Protein AF-A0A8T3XBB6-F1 (afdb_monomer)

Solvent-accessible surface area (backbone atoms only — not comparable to full-atom values): 12865 Å² total; per-residue (Å²): 136,85,84,80,78,65,63,69,63,58,55,56,57,58,58,64,69,73,68,72,78,80,81,85,80,85,82,90,79,82,90,79,89,80,91,77,85,88,80,90,84,79,92,71,87,67,84,69,73,76,70,74,77,69,40,84,74,44,90,45,70,44,56,25,45,36,44,49,64,76,49,67,84,71,82,81,75,92,68,75,58,76,44,28,73,85,43,97,60,35,64,64,46,49,51,52,51,62,65,51,52,66,32,61,78,56,52,79,62,72,62,20,52,51,42,43,38,46,76,27,66,48,92,56,95,55,60,75,73,47,53,75,72,81,36,58,64,31,52,48,47,34,52,42,51,54,47,48,57,49,40,52,51,44,50,52,36,35,76,71,64,72,41,50,66,66,62,35,20,55,50,44,42,49,46,34,53,50,42,34,40,54,77,69,67,55,52,68,80,76,47,47,61,58,54,53,53,46,51,58,55,41,68,76,62,82,113

Structure (mmCIF, N/CA/C/O backbone):
data_AF-A0A8T3XBB6-F1
#
_entry.id   AF-A0A8T3XBB6-F1
#
loop_
_atom_site.group_PDB
_atom_site.id
_atom_site.type_symbol
_atom_site.label_atom_id
_atom_site.label_alt_id
_atom_site.label_comp_id
_atom_site.label_asym_id
_atom_site.label_entity_id
_atom_site.label_seq_id
_atom_site.pdbx_PDB_ins_code
_atom_site.Cartn_x
_atom_site.Cartn_y
_atom_site.Cartn_z
_atom_site.occupancy
_atom_site.B_iso_or_equiv
_atom_site.auth_seq_id
_atom_site.auth_comp_id
_atom_site.auth_asym_id
_atom_site.auth_atom_id
_atom_site.pdbx_PDB_model_num
ATOM 1 N N . MET A 1 1 ? -42.343 -38.186 -14.329 1.00 44.31 1 MET A N 1
ATOM 2 C CA . MET A 1 1 ? -41.538 -36.962 -14.565 1.00 44.31 1 MET A CA 1
ATOM 3 C C . MET A 1 1 ? -40.174 -37.359 -15.134 1.00 44.31 1 MET A C 1
ATOM 5 O O . MET A 1 1 ? -39.393 -37.980 -14.428 1.00 44.31 1 MET A O 1
ATOM 9 N N . LYS A 1 2 ? -39.906 -37.089 -16.422 1.00 51.88 2 LYS A N 1
ATOM 10 C CA . LYS A 1 2 ? -38.625 -37.405 -17.093 1.00 51.88 2 LYS A CA 1
ATOM 11 C C . LYS A 1 2 ? -37.602 -36.301 -16.782 1.00 51.88 2 LYS A C 1
ATOM 13 O O . LYS A 1 2 ? -37.764 -35.182 -17.260 1.00 51.88 2 LYS A O 1
ATOM 18 N N . LYS A 1 3 ? -36.561 -36.602 -15.993 1.00 59.00 3 LYS A N 1
ATOM 19 C CA . LYS A 1 3 ? -35.411 -35.701 -15.790 1.00 59.00 3 LYS A CA 1
ATOM 20 C C . LYS A 1 3 ? -34.636 -35.598 -17.107 1.00 59.00 3 LYS A C 1
ATOM 22 O O . LYS A 1 3 ? -34.006 -36.562 -17.530 1.00 59.00 3 LYS A O 1
ATOM 27 N N . ARG A 1 4 ? -34.713 -34.444 -17.774 1.00 61.31 4 ARG A N 1
ATOM 28 C CA . ARG A 1 4 ? -33.859 -34.137 -18.928 1.00 61.31 4 ARG A CA 1
ATOM 29 C C . ARG A 1 4 ? -32.440 -33.909 -18.409 1.00 61.31 4 ARG A C 1
ATOM 31 O O . ARG A 1 4 ? -32.216 -33.008 -17.607 1.00 61.31 4 ARG A O 1
ATOM 38 N N . SER A 1 5 ? -31.516 -34.773 -18.817 1.00 66.88 5 SER A N 1
ATOM 39 C CA . SER A 1 5 ? -30.104 -34.668 -18.456 1.00 66.88 5 SER A CA 1
ATOM 40 C C . SER A 1 5 ? -29.487 -33.481 -19.196 1.00 66.88 5 SER A C 1
ATOM 42 O O . SER A 1 5 ? -29.423 -33.482 -20.421 1.00 66.88 5 SER A O 1
ATOM 44 N N . ILE A 1 6 ? -29.072 -32.458 -18.444 1.00 74.00 6 ILE A N 1
ATOM 45 C CA . ILE A 1 6 ? -28.405 -31.237 -18.942 1.00 74.00 6 ILE A CA 1
ATOM 46 C C . ILE A 1 6 ? -26.898 -31.497 -19.181 1.00 74.00 6 ILE A C 1
ATOM 48 O O . ILE A 1 6 ? -26.186 -30.680 -19.759 1.00 74.00 6 ILE A O 1
ATOM 52 N N . PHE A 1 7 ? -26.416 -32.683 -18.799 1.00 73.56 7 PHE A N 1
ATOM 53 C CA . PHE A 1 7 ? -25.013 -33.083 -18.861 1.00 73.56 7 PHE A CA 1
ATOM 54 C C . PHE A 1 7 ? -24.336 -32.959 -20.245 1.00 73.56 7 PHE A C 1
ATOM 56 O O . PHE A 1 7 ? -23.218 -32.445 -20.289 1.00 73.56 7 PHE A O 1
ATOM 63 N N . PRO A 1 8 ? -24.958 -33.336 -21.387 1.00 76.06 8 PRO A N 1
ATOM 64 C CA . PRO A 1 8 ? -24.251 -33.281 -22.669 1.00 76.06 8 PRO A CA 1
ATOM 65 C C . PRO A 1 8 ? -24.002 -31.843 -23.152 1.00 76.06 8 PRO A C 1
ATOM 67 O O . PRO A 1 8 ? -23.047 -31.601 -23.884 1.00 76.06 8 PRO A O 1
ATOM 70 N N . LEU A 1 9 ? -24.817 -30.876 -22.713 1.00 76.44 9 LEU A N 1
ATOM 71 C CA . LEU A 1 9 ? -24.715 -29.481 -23.152 1.00 76.44 9 LEU A CA 1
ATOM 72 C C . LEU A 1 9 ? -23.572 -28.745 -22.433 1.00 76.44 9 LEU A C 1
ATOM 74 O O . LEU A 1 9 ? -22.879 -27.932 -23.038 1.00 76.44 9 LEU A O 1
ATOM 78 N N . VAL A 1 10 ? -23.315 -29.099 -21.170 1.00 78.19 10 VAL A N 1
ATOM 79 C CA . VAL A 1 10 ? -22.183 -28.563 -20.393 1.00 78.19 10 VAL A CA 1
ATOM 80 C C . VAL A 1 10 ? -20.849 -29.132 -20.889 1.00 78.19 10 VAL A C 1
ATOM 82 O O . VAL A 1 10 ? -19.866 -28.399 -20.973 1.00 78.19 10 VAL A O 1
ATOM 85 N N . LEU A 1 11 ? -20.816 -30.412 -21.281 1.00 80.62 11 LEU A N 1
ATOM 86 C CA . LEU A 1 11 ? -19.604 -31.055 -21.798 1.00 80.62 11 LEU A CA 1
ATOM 87 C C . LEU A 1 11 ? -19.171 -30.479 -23.160 1.00 80.62 11 LEU A C 1
ATOM 89 O O . LEU A 1 11 ? -17.983 -30.262 -23.383 1.00 80.62 11 LEU A O 1
ATOM 93 N N . MET A 1 12 ? -20.128 -30.166 -24.039 1.00 79.50 12 MET A N 1
ATOM 94 C CA . MET A 1 12 ? -19.856 -29.512 -25.328 1.00 79.50 12 MET A CA 1
ATOM 95 C C . MET A 1 12 ? -19.296 -28.092 -25.163 1.00 79.50 12 MET A C 1
ATOM 97 O O . MET A 1 12 ? -18.380 -27.710 -25.888 1.00 79.50 12 MET A O 1
ATOM 101 N N . LEU A 1 13 ? -19.787 -27.321 -24.185 1.00 78.75 13 LEU A N 1
ATOM 102 C CA . LEU A 1 13 ? -19.304 -25.956 -23.941 1.00 78.75 13 LEU A CA 1
ATOM 103 C C . LEU A 1 13 ? -17.845 -25.932 -23.448 1.00 78.75 13 LEU A C 1
ATOM 105 O O . LEU A 1 13 ? -17.085 -25.043 -23.819 1.00 78.75 13 LEU A O 1
ATOM 109 N N . LEU A 1 14 ? -17.438 -26.925 -22.650 1.00 75.75 14 LEU A N 1
ATOM 110 C CA . LEU A 1 14 ? -16.068 -27.040 -22.137 1.00 75.75 14 LEU A CA 1
ATOM 111 C C . LEU A 1 14 ? -15.040 -27.350 -23.235 1.00 75.75 14 LEU A C 1
ATOM 113 O O . LEU A 1 14 ? -13.922 -26.848 -23.167 1.00 75.75 14 LEU A O 1
ATOM 117 N N . LEU A 1 15 ? -15.409 -28.117 -24.266 1.00 76.94 15 LEU A N 1
ATOM 118 C CA . LEU A 1 15 ? -14.489 -28.472 -25.355 1.00 76.94 15 LEU A CA 1
ATOM 119 C C . LEU A 1 15 ? -14.152 -27.283 -26.270 1.00 76.94 15 LEU A C 1
ATOM 121 O O . LEU A 1 15 ? -13.035 -27.207 -26.771 1.00 76.94 15 LEU A O 1
ATOM 125 N N . ILE A 1 16 ? -15.065 -26.320 -26.431 1.00 77.25 16 ILE A N 1
ATOM 126 C CA . ILE A 1 16 ? -14.855 -25.133 -27.283 1.00 77.25 16 ILE A CA 1
ATOM 127 C C . ILE A 1 16 ? -13.813 -24.172 -26.677 1.00 77.25 16 ILE A C 1
ATOM 129 O O . ILE A 1 16 ? -13.103 -23.476 -27.405 1.00 77.25 16 ILE A O 1
ATOM 133 N N . ILE A 1 17 ? -13.672 -24.155 -25.348 1.00 71.56 17 ILE A N 1
ATOM 134 C CA . ILE A 1 17 ? -12.757 -23.241 -24.644 1.00 71.56 17 ILE A CA 1
ATOM 135 C C . ILE A 1 17 ? -11.292 -23.706 -24.766 1.00 71.56 17 ILE A C 1
ATOM 137 O O . ILE A 1 17 ? -10.387 -22.877 -24.764 1.00 71.56 17 ILE A O 1
ATOM 141 N N . PHE A 1 18 ? -11.040 -25.008 -24.953 1.00 64.44 18 PHE A N 1
ATOM 142 C CA . PHE A 1 18 ? -9.680 -25.551 -25.092 1.00 64.44 18 PHE A CA 1
ATOM 143 C C . PHE A 1 18 ? -9.092 -25.451 -26.509 1.00 64.44 18 PHE A C 1
ATOM 145 O O . PHE A 1 18 ? -7.897 -25.669 -26.686 1.00 64.44 18 PHE A O 1
ATOM 152 N N . SER A 1 19 ? -9.890 -25.089 -27.516 1.00 68.69 19 SER A N 1
ATOM 153 C CA . SER A 1 19 ? -9.445 -25.001 -28.917 1.00 68.69 19 SER A CA 1
ATOM 154 C C . SER A 1 19 ? -8.769 -23.680 -29.313 1.00 68.69 19 SER A C 1
ATOM 156 O O . SER A 1 19 ? -8.390 -23.519 -30.471 1.00 68.69 19 SER A O 1
ATOM 158 N N . ILE A 1 20 ? -8.582 -22.731 -28.391 1.00 68.12 20 ILE A N 1
ATOM 159 C CA . ILE A 1 20 ? -7.937 -21.447 -28.706 1.00 68.12 20 ILE A CA 1
ATOM 160 C C . ILE A 1 20 ? -6.432 -21.533 -28.410 1.00 68.12 20 ILE A C 1
ATOM 162 O O . ILE A 1 20 ? -5.936 -21.007 -27.417 1.00 68.12 20 ILE A O 1
ATOM 166 N N . SER A 1 21 ? -5.686 -22.225 -29.272 1.00 63.75 21 SER A N 1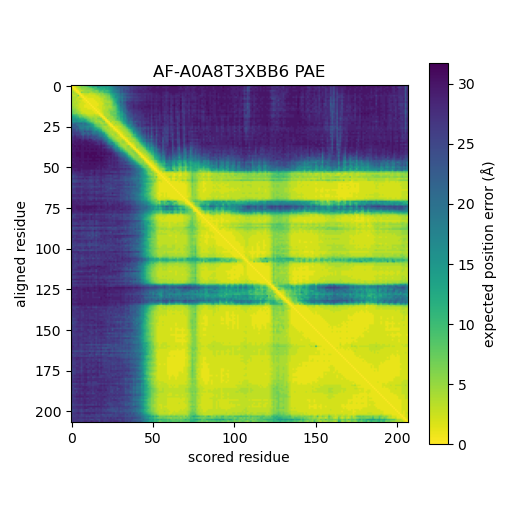
ATOM 167 C CA . SER A 1 21 ? -4.224 -22.124 -29.304 1.00 63.75 21 SER A CA 1
ATOM 168 C C . SER A 1 21 ? -3.838 -20.782 -29.929 1.00 63.75 21 SER A C 1
ATOM 170 O O . SER A 1 21 ? -4.049 -20.557 -31.119 1.00 63.75 21 SER A O 1
ATOM 172 N N . ILE A 1 22 ? -3.305 -19.863 -29.123 1.00 69.06 22 ILE A N 1
ATOM 173 C CA . ILE A 1 22 ? -2.808 -18.574 -29.611 1.00 69.06 22 ILE A CA 1
ATOM 174 C C . ILE A 1 22 ? -1.471 -18.816 -30.318 1.00 69.06 22 ILE A C 1
ATOM 176 O O . ILE A 1 22 ? -0.484 -19.213 -29.701 1.00 69.06 22 ILE A O 1
ATOM 180 N N . TYR A 1 23 ? -1.460 -18.569 -31.626 1.00 60.84 23 TYR A N 1
ATOM 181 C CA . TYR A 1 23 ? -0.261 -18.458 -32.447 1.00 60.84 23 TYR A CA 1
ATOM 182 C C . TYR A 1 23 ? 0.563 -17.246 -31.991 1.00 60.84 23 TYR A C 1
AT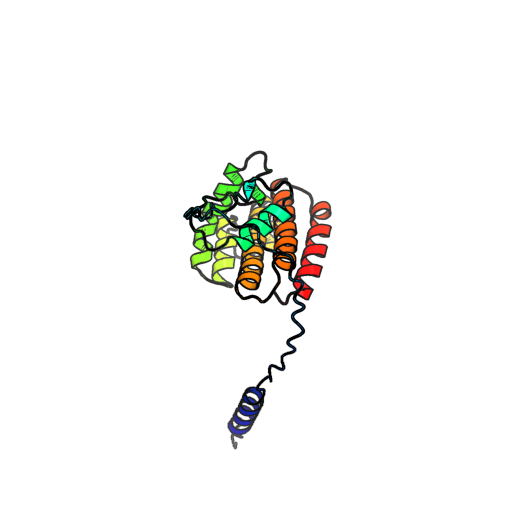OM 184 O O . TYR A 1 23 ? 0.117 -16.106 -32.107 1.00 60.84 23 TYR A O 1
ATOM 192 N N . ALA A 1 24 ? 1.781 -17.485 -31.507 1.00 62.06 24 ALA A N 1
ATOM 193 C CA . ALA A 1 24 ? 2.802 -16.453 -31.388 1.00 62.06 24 ALA A CA 1
ATOM 194 C C . ALA A 1 24 ? 3.442 -16.237 -32.772 1.00 62.06 24 ALA A C 1
ATOM 196 O O . ALA A 1 24 ? 4.205 -17.076 -33.245 1.00 62.06 24 ALA A O 1
ATOM 197 N N . ILE A 1 25 ? 3.112 -15.126 -33.434 1.00 70.50 25 ILE A N 1
ATOM 198 C CA . ILE A 1 25 ? 3.832 -14.635 -34.617 1.00 70.50 25 ILE A CA 1
ATOM 199 C C . ILE A 1 25 ? 4.844 -13.594 -34.142 1.00 70.50 25 ILE A C 1
ATOM 201 O O . ILE A 1 25 ? 4.479 -12.567 -33.572 1.00 70.50 25 ILE A O 1
ATOM 205 N N . GLY A 1 26 ? 6.125 -13.899 -34.351 1.00 49.19 26 GLY A N 1
ATOM 206 C CA . GLY A 1 26 ? 7.237 -12.991 -34.110 1.00 49.19 26 GLY A CA 1
ATOM 207 C C . GLY A 1 26 ? 7.426 -11.983 -35.243 1.00 49.19 26 GLY A C 1
ATOM 208 O O . GLY A 1 26 ? 7.108 -12.254 -36.398 1.00 49.19 26 GLY A O 1
ATOM 209 N N . SER A 1 27 ? 8.027 -10.845 -34.904 1.00 55.91 27 SER A N 1
ATOM 210 C CA . SER A 1 27 ? 8.754 -10.009 -35.856 1.00 55.91 27 SER A CA 1
ATOM 211 C C . SER A 1 27 ? 10.107 -9.674 -35.242 1.00 55.91 27 SER A C 1
ATOM 213 O O . SER A 1 27 ? 10.210 -8.881 -34.311 1.00 55.91 27 SER A O 1
ATOM 215 N N . SER A 1 28 ? 11.131 -10.355 -35.751 1.00 59.59 28 SER A N 1
ATOM 216 C CA . SER A 1 28 ? 12.540 -10.024 -35.577 1.00 59.59 28 SER A CA 1
ATOM 217 C C . SER A 1 28 ? 12.873 -8.900 -36.555 1.00 59.59 28 SER A C 1
ATOM 219 O O . SER A 1 28 ? 12.618 -9.042 -37.751 1.00 59.59 28 SER A O 1
ATOM 221 N N . THR A 1 29 ? 13.430 -7.796 -36.063 1.00 62.75 29 THR A N 1
ATOM 222 C CA . THR A 1 29 ? 13.904 -6.704 -36.916 1.00 62.75 29 THR A CA 1
ATOM 223 C C . THR A 1 29 ? 15.336 -6.346 -36.538 1.00 62.75 29 THR A C 1
ATOM 225 O O . THR A 1 29 ? 15.575 -5.746 -35.498 1.00 62.75 29 THR A O 1
ATOM 228 N N . GLY A 1 30 ? 16.263 -6.741 -37.414 1.00 49.75 30 GLY A N 1
ATOM 229 C CA . GLY A 1 30 ? 17.323 -5.879 -37.945 1.00 49.75 30 GLY A CA 1
ATOM 230 C C . GLY A 1 30 ? 18.457 -5.455 -37.015 1.00 49.75 30 GLY A C 1
ATOM 231 O O . GLY A 1 30 ? 18.389 -4.408 -36.383 1.00 49.75 30 GLY A O 1
ATOM 232 N N . ASN A 1 31 ? 19.550 -6.215 -37.070 1.00 47.88 31 ASN A N 1
ATOM 233 C CA . ASN A 1 31 ? 20.897 -5.803 -36.680 1.00 47.88 31 ASN A CA 1
ATOM 234 C C . ASN A 1 31 ? 21.449 -4.797 -37.716 1.00 47.88 31 ASN A C 1
ATOM 236 O O . ASN A 1 31 ? 21.405 -5.081 -38.913 1.00 47.88 31 ASN A O 1
ATOM 240 N N . THR A 1 32 ? 22.002 -3.663 -37.282 1.00 55.91 32 THR A N 1
ATOM 241 C CA . THR A 1 32 ? 22.933 -2.860 -38.094 1.00 55.91 32 THR A CA 1
ATOM 242 C C . THR A 1 32 ? 24.234 -2.705 -37.331 1.00 55.91 32 THR A C 1
ATOM 244 O O . THR A 1 32 ? 24.306 -1.976 -36.342 1.00 55.91 32 THR A O 1
ATOM 247 N N . ASP A 1 33 ? 25.236 -3.429 -37.822 1.00 47.94 33 ASP A N 1
ATOM 248 C CA . ASP A 1 33 ? 26.640 -3.304 -37.473 1.00 47.94 33 ASP A CA 1
ATOM 249 C C . ASP A 1 33 ? 27.174 -1.933 -37.898 1.00 47.94 33 ASP A C 1
ATOM 251 O O . ASP A 1 33 ? 27.147 -1.585 -39.079 1.00 47.94 33 ASP A O 1
ATOM 255 N N . THR A 1 34 ? 27.740 -1.194 -36.945 1.00 54.16 34 THR A N 1
ATOM 256 C CA . THR A 1 34 ? 28.732 -0.159 -37.247 1.00 54.16 34 THR A CA 1
ATOM 257 C C . THR A 1 34 ? 29.992 -0.485 -36.463 1.00 54.16 34 THR A C 1
ATOM 259 O O . THR A 1 34 ? 30.111 -0.217 -35.269 1.00 54.16 34 THR A O 1
ATOM 262 N N . THR A 1 35 ? 30.917 -1.126 -37.166 1.00 50.28 35 THR A N 1
ATOM 263 C CA . THR A 1 35 ? 32.280 -1.432 -36.746 1.00 50.28 35 THR A CA 1
ATOM 264 C C . THR A 1 35 ? 33.109 -0.146 -36.690 1.00 50.28 35 THR A C 1
ATOM 266 O O . THR A 1 35 ? 33.290 0.511 -37.711 1.00 50.28 35 THR A O 1
ATOM 269 N N . THR A 1 36 ? 33.676 0.171 -35.524 1.00 46.53 36 THR A N 1
ATOM 270 C CA . THR A 1 36 ? 34.744 1.177 -35.364 1.00 46.53 36 THR A CA 1
ATOM 271 C C . THR A 1 36 ? 35.790 0.601 -34.397 1.00 46.53 36 THR A C 1
ATOM 273 O O . THR A 1 36 ? 35.414 -0.130 -33.479 1.00 46.53 36 THR A O 1
ATOM 276 N N . PRO A 1 37 ? 37.097 0.813 -34.634 1.00 55.78 37 PRO A N 1
ATOM 277 C CA . PRO A 1 37 ? 38.104 -0.204 -34.376 1.00 55.78 37 PRO A CA 1
ATOM 278 C C . PRO A 1 37 ? 38.666 -0.224 -32.955 1.00 55.78 37 PRO A C 1
ATOM 280 O O . PRO A 1 37 ? 38.675 0.756 -32.213 1.00 55.78 37 PRO A O 1
ATOM 283 N N . SER A 1 38 ? 39.179 -1.412 -32.656 1.00 44.81 38 SER A N 1
ATOM 284 C CA . SER A 1 38 ? 39.864 -1.883 -31.467 1.00 44.81 38 SER A CA 1
ATOM 285 C C . SER A 1 38 ? 40.996 -0.977 -30.976 1.00 44.81 38 SER A C 1
ATOM 287 O O . SER A 1 38 ? 41.959 -0.735 -31.700 1.00 44.81 38 SER A O 1
ATOM 289 N N . THR A 1 39 ? 40.952 -0.646 -29.684 1.00 48.00 39 THR A N 1
ATOM 290 C CA . THR A 1 39 ? 42.156 -0.433 -28.871 1.00 48.00 39 THR A CA 1
ATOM 291 C C . THR A 1 39 ? 42.190 -1.504 -27.790 1.00 48.00 39 THR A C 1
ATOM 293 O O . THR A 1 39 ? 41.441 -1.489 -26.818 1.00 48.00 39 THR A O 1
ATOM 296 N N . SER A 1 40 ? 43.071 -2.466 -28.020 1.00 49.38 40 SER A N 1
ATOM 297 C CA . SER A 1 40 ? 43.563 -3.472 -27.092 1.00 49.38 40 SER A CA 1
ATOM 298 C C . SER A 1 40 ? 44.138 -2.850 -25.819 1.00 49.38 40 SER A C 1
ATOM 300 O O . SER A 1 40 ? 45.068 -2.048 -25.904 1.00 49.38 40 SER A O 1
ATOM 302 N N . SER A 1 41 ? 43.659 -3.281 -24.651 1.00 48.19 41 SER A N 1
ATOM 303 C CA . SER A 1 41 ? 44.468 -3.923 -23.596 1.00 48.19 41 SER A CA 1
ATOM 304 C C . SER A 1 41 ? 43.793 -3.855 -22.222 1.00 48.19 41 SER A C 1
ATOM 306 O O . SER A 1 41 ? 43.181 -2.859 -21.851 1.00 48.19 41 SER A O 1
ATOM 308 N N . SER A 1 42 ? 44.026 -4.919 -21.452 1.00 48.06 42 SER A N 1
ATOM 309 C CA . SER A 1 42 ? 43.751 -5.093 -20.020 1.00 48.06 42 SER A CA 1
ATOM 310 C C . SER A 1 42 ? 42.451 -5.812 -19.669 1.00 48.06 42 SER A C 1
ATOM 312 O O . SER A 1 42 ? 41.476 -5.244 -19.181 1.00 48.06 42 SER A O 1
ATOM 314 N N . GLU A 1 43 ? 42.529 -7.134 -19.822 1.00 53.38 43 GLU A N 1
ATOM 315 C CA . GLU A 1 43 ? 41.862 -8.116 -18.973 1.00 53.38 43 GLU A CA 1
ATOM 316 C C . GLU A 1 43 ? 42.163 -7.812 -17.493 1.00 53.38 43 GLU A C 1
ATOM 318 O O . GLU A 1 43 ? 43.121 -8.306 -16.906 1.00 53.38 43 GLU A O 1
ATOM 323 N N . SER A 1 44 ? 41.340 -6.978 -16.861 1.00 48.97 44 SER A N 1
ATOM 324 C CA . SER A 1 44 ? 41.163 -7.027 -15.412 1.00 48.97 44 SER A CA 1
ATOM 325 C C . SER A 1 44 ? 39.923 -7.850 -15.138 1.00 48.97 44 SER A C 1
ATOM 327 O O . SER A 1 44 ? 38.792 -7.364 -15.186 1.00 48.97 44 SER A O 1
ATOM 329 N N . ASN A 1 45 ? 40.190 -9.124 -14.861 1.00 53.88 45 ASN A N 1
ATOM 330 C CA . ASN A 1 45 ? 39.296 -10.130 -14.314 1.00 53.88 45 ASN A CA 1
ATOM 331 C C . ASN A 1 45 ? 38.811 -9.673 -12.923 1.00 53.88 45 ASN A C 1
ATOM 333 O O . ASN A 1 45 ? 39.204 -10.192 -11.879 1.00 53.88 45 ASN A O 1
ATOM 337 N N . SER A 1 46 ? 38.024 -8.599 -12.900 1.00 50.97 46 SER A N 1
ATOM 338 C CA . SER A 1 46 ? 37.408 -8.078 -11.698 1.00 50.97 46 SER A CA 1
ATOM 339 C C . SER A 1 46 ? 36.097 -8.822 -11.536 1.00 50.97 46 SER A C 1
ATOM 341 O O . SER A 1 46 ? 35.105 -8.601 -12.225 1.00 50.97 46 SER A O 1
ATOM 343 N N . ASN A 1 47 ? 36.144 -9.761 -10.604 1.00 49.84 47 ASN A N 1
ATOM 344 C CA . ASN A 1 47 ? 35.014 -10.410 -9.972 1.00 49.84 47 ASN A CA 1
ATOM 345 C C . ASN A 1 47 ? 34.198 -9.321 -9.233 1.00 49.84 47 ASN A C 1
ATOM 347 O O . ASN A 1 47 ? 34.164 -9.269 -8.002 1.00 49.84 47 ASN A O 1
ATOM 351 N N . ILE A 1 48 ? 33.624 -8.359 -9.975 1.00 56.75 48 ILE A N 1
ATOM 352 C CA . ILE A 1 48 ? 32.757 -7.306 -9.452 1.00 56.75 48 ILE A CA 1
ATOM 353 C C . ILE A 1 48 ? 31.463 -8.015 -9.111 1.00 56.75 48 ILE A C 1
ATOM 355 O O . ILE A 1 48 ? 30.526 -8.106 -9.900 1.00 56.75 48 ILE A O 1
ATOM 359 N N . LYS A 1 49 ? 31.450 -8.563 -7.900 1.00 54.00 49 LYS A N 1
ATOM 360 C CA . LYS A 1 49 ? 30.253 -8.940 -7.173 1.00 54.00 49 LYS A CA 1
ATOM 361 C C . LYS A 1 49 ? 29.358 -7.704 -7.206 1.00 54.00 49 LYS A C 1
ATOM 363 O O . LYS A 1 49 ? 29.606 -6.762 -6.455 1.00 54.00 49 LYS A O 1
ATOM 368 N N . SER A 1 50 ? 28.430 -7.671 -8.166 1.00 56.28 50 SER A N 1
ATOM 369 C CA . SER A 1 50 ? 27.528 -6.553 -8.432 1.00 56.28 50 SER A CA 1
ATOM 370 C C . SER A 1 50 ? 26.909 -6.136 -7.107 1.00 56.28 50 SER A C 1
ATOM 372 O O . SER A 1 50 ? 26.093 -6.853 -6.524 1.00 56.28 50 SER A O 1
ATOM 374 N N . LYS A 1 51 ? 27.414 -5.037 -6.544 1.00 59.94 51 LYS A N 1
ATOM 375 C CA . LYS A 1 51 ? 26.936 -4.531 -5.269 1.00 59.94 51 LYS A CA 1
ATOM 376 C C . LYS A 1 51 ? 25.551 -3.992 -5.576 1.00 59.94 51 LYS A C 1
ATOM 378 O O . LYS A 1 51 ? 25.452 -3.000 -6.295 1.00 59.94 51 LYS A O 1
ATOM 383 N N . SER A 1 52 ? 24.517 -4.685 -5.092 1.00 61.72 52 SER A N 1
ATOM 384 C CA . SER A 1 52 ? 23.118 -4.298 -5.304 1.00 61.72 52 SER A CA 1
ATOM 385 C C . SER A 1 52 ? 22.988 -2.785 -5.108 1.00 61.72 52 SER A C 1
ATOM 387 O O . SER A 1 52 ? 23.395 -2.294 -4.045 1.00 61.72 52 SER A O 1
ATOM 389 N N . PRO A 1 53 ? 22.528 -2.027 -6.120 1.00 73.69 53 PRO A N 1
ATOM 390 C CA . PRO A 1 53 ? 22.450 -0.579 -6.015 1.00 73.69 53 PRO A CA 1
ATOM 391 C C . PRO A 1 53 ? 21.609 -0.211 -4.794 1.00 73.69 53 PRO A C 1
ATOM 393 O O . PRO A 1 53 ? 20.476 -0.662 -4.665 1.00 73.69 53 PRO A O 1
ATOM 396 N N . ASN A 1 54 ? 22.145 0.595 -3.878 1.00 86.06 54 ASN A N 1
ATOM 397 C CA . ASN A 1 54 ? 21.393 1.017 -2.701 1.00 86.06 54 ASN A CA 1
ATOM 398 C C . ASN A 1 54 ? 20.181 1.854 -3.145 1.00 86.06 54 ASN A C 1
ATOM 400 O O . ASN A 1 54 ? 20.338 3.029 -3.467 1.00 86.06 54 ASN A O 1
ATOM 404 N N . CYS A 1 55 ? 18.977 1.277 -3.145 1.00 89.75 55 CYS A N 1
ATOM 405 C CA . CYS A 1 55 ? 17.773 1.988 -3.574 1.00 89.75 55 CYS A CA 1
ATOM 406 C C . CYS A 1 55 ? 17.453 3.214 -2.717 1.00 89.75 55 CYS A C 1
ATOM 408 O O . CYS A 1 55 ? 16.765 4.114 -3.185 1.00 89.75 55 CYS A O 1
ATOM 410 N N . GLU A 1 56 ? 17.987 3.311 -1.499 1.00 88.38 56 GLU A N 1
ATOM 411 C CA . GLU A 1 56 ? 17.712 4.424 -0.591 1.00 88.38 56 GLU A CA 1
ATOM 412 C C . GLU A 1 56 ? 18.335 5.753 -1.029 1.00 88.38 56 GLU A C 1
ATOM 414 O O . GLU A 1 56 ? 17.925 6.796 -0.516 1.00 88.38 56 GLU A O 1
ATOM 419 N N . VAL A 1 57 ? 19.285 5.728 -1.975 1.00 89.56 57 VAL A N 1
ATOM 420 C CA . VAL A 1 57 ? 19.933 6.936 -2.518 1.00 89.56 57 VAL A CA 1
ATOM 421 C C . VAL A 1 57 ? 19.069 7.664 -3.549 1.00 89.56 57 VAL A C 1
ATOM 423 O O . VAL A 1 57 ? 19.376 8.800 -3.906 1.00 89.56 57 VAL A O 1
ATOM 426 N N . GLN A 1 58 ? 17.993 7.039 -4.044 1.00 92.06 58 GLN A N 1
ATOM 427 C CA . GLN A 1 58 ? 17.147 7.669 -5.055 1.00 92.06 58 GLN A CA 1
ATOM 428 C C . GLN A 1 58 ? 16.341 8.823 -4.444 1.00 92.06 58 GLN A C 1
ATOM 430 O O . GLN A 1 58 ? 15.690 8.687 -3.400 1.00 92.06 58 GLN A O 1
ATOM 435 N N . LEU A 1 59 ? 16.353 9.966 -5.134 1.00 91.88 59 LEU A N 1
ATOM 436 C CA . LEU A 1 59 ? 15.758 11.213 -4.649 1.00 91.88 59 LEU A CA 1
ATOM 437 C C . LEU A 1 59 ? 14.228 11.135 -4.574 1.00 91.88 59 LEU A C 1
ATOM 439 O O . LEU A 1 59 ? 13.616 11.591 -3.606 1.00 91.88 59 LEU A O 1
ATOM 443 N N . THR A 1 60 ? 13.594 10.527 -5.578 1.00 95.94 60 THR A N 1
ATOM 444 C CA . THR A 1 60 ? 12.132 10.491 -5.684 1.00 95.94 60 THR A CA 1
ATOM 445 C C . THR A 1 60 ? 11.554 9.193 -5.127 1.00 95.94 60 THR A C 1
ATOM 447 O O . THR A 1 60 ? 12.166 8.127 -5.200 1.00 95.94 60 THR A O 1
ATOM 450 N N . LEU A 1 61 ? 10.333 9.278 -4.589 1.00 95.62 61 LEU A N 1
ATOM 451 C CA . LEU A 1 61 ? 9.572 8.116 -4.121 1.00 95.62 61 LEU A CA 1
ATOM 452 C C . LEU A 1 61 ? 9.422 7.059 -5.225 1.00 95.62 61 LEU A C 1
ATOM 454 O O . LEU A 1 61 ? 9.667 5.879 -4.993 1.00 95.62 61 LEU A O 1
ATOM 458 N N . ASN A 1 62 ? 9.057 7.492 -6.434 1.00 96.38 62 ASN A N 1
ATOM 459 C CA . ASN A 1 62 ? 8.874 6.591 -7.565 1.00 96.38 62 ASN A CA 1
ATOM 460 C C . ASN A 1 62 ? 10.191 5.905 -7.971 1.00 96.38 62 ASN A C 1
ATOM 462 O O . ASN A 1 62 ? 10.186 4.691 -8.142 1.00 96.38 62 ASN A O 1
ATOM 466 N N . ALA A 1 63 ? 11.319 6.627 -8.020 1.00 95.50 63 ALA A N 1
ATOM 467 C CA . ALA A 1 63 ? 12.618 6.029 -8.337 1.00 95.50 63 ALA A CA 1
ATOM 468 C C . ALA A 1 63 ? 13.069 5.008 -7.278 1.00 95.50 63 ALA A C 1
ATOM 470 O O . ALA A 1 63 ? 13.610 3.962 -7.631 1.00 95.50 63 ALA A O 1
ATOM 471 N N . ARG A 1 64 ? 12.794 5.256 -5.986 1.00 94.56 64 ARG A N 1
ATOM 472 C CA . ARG A 1 64 ? 13.047 4.268 -4.920 1.00 94.56 64 ARG A CA 1
ATOM 473 C C . ARG A 1 64 ? 12.212 3.008 -5.095 1.00 94.56 64 ARG A C 1
ATOM 475 O O . ARG A 1 64 ? 12.754 1.910 -5.019 1.00 94.56 64 ARG A O 1
ATOM 482 N N . ILE A 1 65 ? 10.910 3.160 -5.339 1.00 95.19 65 ILE A N 1
ATOM 483 C CA . ILE A 1 65 ? 10.007 2.024 -5.562 1.00 95.19 65 ILE A CA 1
ATOM 484 C C . ILE A 1 65 ? 10.442 1.239 -6.801 1.00 95.19 65 ILE A C 1
ATOM 486 O O . ILE A 1 65 ? 10.578 0.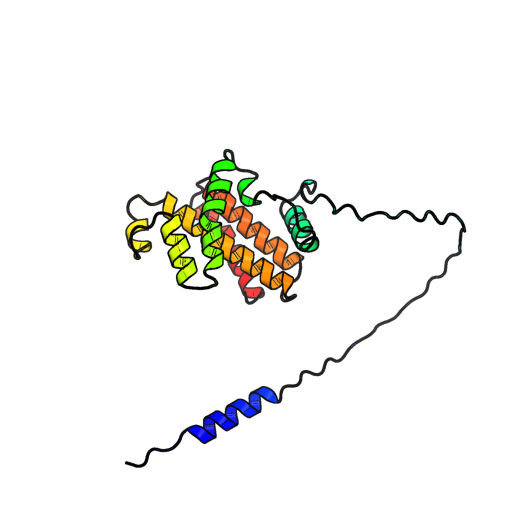024 -6.718 1.00 95.19 65 ILE A O 1
ATOM 490 N N . LYS A 1 66 ? 10.713 1.925 -7.917 1.00 95.50 66 LYS A N 1
ATOM 491 C CA . LYS A 1 66 ? 11.189 1.315 -9.163 1.00 95.50 66 LYS A CA 1
ATOM 492 C C . LYS A 1 66 ? 12.459 0.495 -8.933 1.00 95.50 66 LYS A C 1
ATOM 494 O O . LYS A 1 66 ? 12.476 -0.691 -9.236 1.00 95.50 66 LYS A O 1
ATOM 499 N N . CYS A 1 67 ? 13.457 1.090 -8.280 1.00 93.31 67 CYS A N 1
ATOM 500 C CA . CYS A 1 67 ? 14.689 0.397 -7.911 1.00 93.31 67 CYS A CA 1
ATOM 501 C C . CYS A 1 67 ? 14.423 -0.866 -7.074 1.00 93.31 67 CYS A C 1
ATOM 503 O O . CYS A 1 67 ? 15.005 -1.915 -7.337 1.00 93.31 67 CYS A O 1
ATOM 505 N N . ARG A 1 68 ? 13.523 -0.798 -6.080 1.00 92.31 68 ARG A N 1
ATOM 506 C CA . ARG A 1 68 ? 13.187 -1.960 -5.239 1.00 92.31 68 ARG A CA 1
ATOM 507 C C . ARG A 1 68 ? 12.457 -3.060 -6.013 1.00 92.31 68 ARG A C 1
ATOM 509 O O . ARG A 1 68 ? 12.714 -4.229 -5.749 1.00 92.31 68 ARG A O 1
ATOM 516 N N . LEU A 1 69 ? 11.576 -2.704 -6.949 1.00 93.00 69 LEU A N 1
ATOM 517 C CA . LEU A 1 69 ? 10.898 -3.668 -7.823 1.00 93.00 69 LEU A CA 1
ATOM 518 C C . LEU A 1 69 ? 11.898 -4.398 -8.730 1.00 93.00 69 LEU A C 1
ATOM 520 O O . LEU A 1 69 ? 11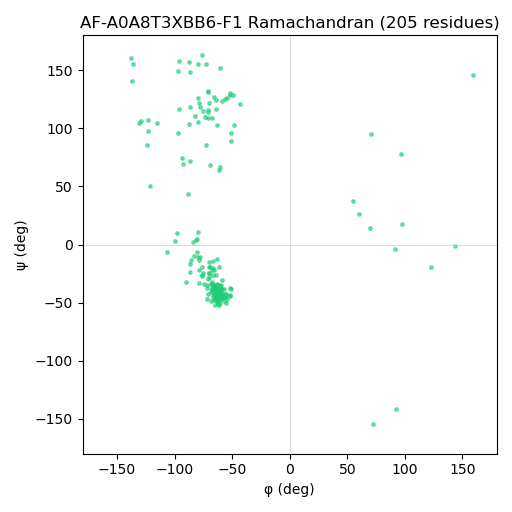.821 -5.612 -8.872 1.00 93.00 69 LEU A O 1
ATOM 524 N N . GLU A 1 70 ? 12.867 -3.680 -9.298 1.00 92.38 70 GLU A N 1
ATOM 525 C CA . GLU A 1 70 ? 13.897 -4.250 -10.182 1.00 92.38 70 GLU A CA 1
ATOM 526 C C . GLU A 1 70 ? 14.911 -5.132 -9.435 1.00 92.38 70 GLU A C 1
ATOM 528 O O . GLU A 1 70 ? 15.515 -6.019 -10.030 1.00 92.38 70 GLU A O 1
ATOM 533 N N . GLN A 1 71 ? 15.092 -4.912 -8.129 1.00 87.94 71 GLN A N 1
ATOM 534 C CA . GLN A 1 71 ? 16.035 -5.664 -7.291 1.00 87.94 71 GLN A CA 1
ATOM 535 C C . GLN A 1 71 ? 15.392 -6.774 -6.450 1.00 87.94 71 GLN A C 1
ATOM 537 O O . GLN A 1 71 ? 16.083 -7.416 -5.647 1.00 87.94 71 GLN A O 1
ATOM 542 N N . ARG A 1 72 ? 14.082 -7.017 -6.587 1.00 77.62 72 ARG A N 1
ATOM 543 C CA . ARG A 1 72 ? 13.416 -8.099 -5.850 1.00 77.62 72 ARG A CA 1
ATOM 544 C C . ARG A 1 72 ? 14.061 -9.445 -6.192 1.00 77.62 72 ARG A C 1
ATOM 546 O O . ARG A 1 72 ? 14.161 -9.818 -7.352 1.00 77.62 72 ARG A O 1
ATOM 553 N N . GLY A 1 73 ? 14.531 -10.149 -5.162 1.00 62.72 73 GLY A N 1
ATOM 554 C CA . GLY A 1 73 ? 15.309 -11.392 -5.278 1.00 62.72 73 GLY A CA 1
ATOM 555 C C . GLY A 1 73 ? 16.683 -11.324 -4.603 1.00 62.72 73 GLY A C 1
ATOM 556 O O . GLY A 1 73 ? 17.236 -12.357 -4.232 1.00 62.72 73 GLY A O 1
ATOM 557 N N . VAL A 1 74 ? 17.205 -10.120 -4.340 1.00 59.72 74 VAL A N 1
ATOM 558 C CA . VAL A 1 74 ? 18.407 -9.924 -3.512 1.00 59.72 74 VAL A CA 1
ATOM 559 C C . VAL A 1 74 ? 17.983 -9.843 -2.039 1.00 59.72 74 VAL A C 1
ATOM 561 O O . VAL A 1 74 ? 17.916 -8.776 -1.431 1.00 59.72 74 VAL A O 1
ATOM 564 N N . SER A 1 75 ? 17.584 -10.991 -1.488 1.00 42.31 75 SER A N 1
ATOM 565 C CA . SER A 1 75 ? 17.078 -11.156 -0.119 1.00 42.31 75 SER A CA 1
ATOM 566 C C . SER A 1 75 ? 18.020 -10.552 0.928 1.00 42.31 75 SER A C 1
ATOM 568 O O . SER A 1 75 ? 19.201 -10.891 0.963 1.00 42.31 75 SER A O 1
ATOM 570 N N . GLY A 1 76 ? 17.495 -9.712 1.828 1.00 49.53 76 GLY A N 1
ATOM 571 C CA . GLY A 1 76 ? 18.211 -9.363 3.064 1.00 49.53 76 GLY A CA 1
ATOM 572 C C . GLY A 1 76 ? 18.072 -7.935 3.581 1.00 49.53 76 GLY A C 1
ATOM 573 O O . GLY A 1 76 ? 18.629 -7.624 4.631 1.00 49.53 76 GLY A O 1
ATOM 574 N N . LEU A 1 77 ? 17.351 -7.047 2.901 1.00 53.38 77 LEU A N 1
ATOM 575 C CA . LEU A 1 77 ? 17.206 -5.689 3.408 1.00 53.38 77 LEU A CA 1
ATOM 576 C C . LEU A 1 77 ? 16.030 -5.622 4.392 1.00 53.38 77 LEU A C 1
ATOM 578 O O . LEU A 1 77 ? 14.880 -5.869 4.039 1.00 53.38 77 LEU A O 1
ATOM 582 N N . ASN A 1 78 ? 16.336 -5.265 5.639 1.00 63.25 78 ASN A N 1
ATOM 583 C CA . ASN A 1 78 ? 15.370 -4.845 6.652 1.00 63.25 78 ASN A CA 1
ATOM 584 C C . ASN A 1 78 ? 14.807 -3.469 6.234 1.00 63.25 78 ASN A C 1
ATOM 586 O O . ASN A 1 78 ? 15.181 -2.426 6.771 1.00 63.25 78 ASN A O 1
ATOM 590 N N . ILE A 1 79 ? 14.025 -3.457 5.148 1.00 75.81 79 ILE A N 1
ATOM 591 C CA . ILE A 1 79 ? 13.545 -2.239 4.496 1.00 75.81 79 ILE A CA 1
ATOM 592 C C . ILE A 1 79 ? 12.370 -1.708 5.299 1.00 75.81 79 ILE A C 1
ATOM 594 O O . ILE A 1 79 ? 11.344 -2.366 5.459 1.00 75.81 79 ILE A O 1
ATOM 598 N N . THR A 1 80 ? 12.509 -0.472 5.771 1.00 85.38 80 THR A N 1
ATOM 599 C CA . THR A 1 80 ? 11.376 0.258 6.332 1.00 85.38 80 THR A CA 1
ATOM 600 C C . THR A 1 80 ? 10.359 0.524 5.232 1.00 85.38 80 THR A C 1
ATOM 602 O O . THR A 1 80 ? 10.687 1.110 4.201 1.00 85.38 80 THR A O 1
ATOM 605 N N . GLU A 1 81 ? 9.115 0.130 5.485 1.00 91.81 81 GLU A N 1
ATOM 606 C CA . GLU A 1 81 ? 7.986 0.392 4.602 1.00 91.81 81 GLU A CA 1
ATOM 607 C C . GLU A 1 81 ? 7.907 1.885 4.241 1.00 91.81 81 GLU A C 1
ATOM 609 O O . GLU A 1 81 ? 7.968 2.772 5.099 1.00 91.81 81 GLU A O 1
ATOM 614 N N . GLU A 1 82 ? 7.786 2.174 2.946 1.00 94.12 82 GLU A N 1
ATOM 615 C CA . GLU A 1 82 ? 8.030 3.511 2.393 1.00 94.12 82 GLU A CA 1
ATOM 616 C C . GLU A 1 82 ? 7.034 4.559 2.914 1.00 94.12 82 GLU A C 1
ATOM 618 O O . GLU A 1 82 ? 7.334 5.752 3.032 1.00 94.12 82 GLU A O 1
ATOM 623 N N . SER A 1 83 ? 5.845 4.102 3.307 1.00 95.75 83 SER A N 1
ATOM 624 C CA . SER A 1 83 ? 4.845 4.945 3.960 1.00 95.75 83 SER A CA 1
ATOM 625 C C . SER A 1 83 ? 5.219 5.399 5.377 1.00 95.75 83 SER A C 1
ATOM 627 O O . SER A 1 83 ? 4.694 6.418 5.822 1.00 95.75 83 SER A O 1
ATOM 629 N N . CYS A 1 84 ? 6.153 4.726 6.055 1.00 96.31 84 CYS A N 1
ATOM 630 C CA . CYS A 1 84 ? 6.619 5.102 7.392 1.00 96.31 84 CYS A CA 1
ATOM 631 C C . CYS A 1 84 ? 7.764 6.125 7.380 1.00 96.31 84 CYS A C 1
ATOM 633 O O . CYS A 1 84 ? 7.941 6.848 8.357 1.00 96.31 84 CYS A O 1
ATOM 635 N N . ARG A 1 85 ? 8.537 6.210 6.289 1.00 93.06 85 ARG A N 1
ATOM 636 C CA . ARG A 1 85 ? 9.815 6.947 6.236 1.00 93.06 85 ARG A CA 1
ATOM 637 C C . ARG A 1 85 ? 9.702 8.447 6.521 1.00 93.06 85 ARG A C 1
ATOM 639 O O . ARG A 1 85 ? 10.602 9.022 7.117 1.00 93.06 85 ARG A O 1
ATOM 646 N N . VAL A 1 86 ? 8.622 9.083 6.068 1.00 91.94 86 VAL A N 1
ATOM 647 C CA . VAL A 1 86 ? 8.418 10.545 6.165 1.00 91.94 86 VAL A CA 1
ATOM 648 C C . VAL A 1 86 ? 7.538 10.953 7.350 1.00 91.94 86 VAL A C 1
ATOM 650 O O . VAL A 1 86 ? 7.073 12.090 7.423 1.00 91.94 86 VAL A O 1
ATOM 653 N N . LEU A 1 87 ? 7.237 10.017 8.252 1.00 92.75 87 LEU A N 1
ATOM 654 C CA . LEU A 1 87 ? 6.406 10.283 9.420 1.00 92.75 87 LEU A CA 1
ATOM 655 C C . LEU A 1 87 ? 7.257 10.802 10.576 1.00 92.75 87 LEU A C 1
ATOM 657 O O . LEU A 1 87 ? 8.395 10.385 10.758 1.00 92.75 87 LEU A O 1
ATOM 661 N N . VAL A 1 88 ? 6.661 11.656 11.410 1.00 92.69 88 VAL A N 1
ATOM 662 C CA . VAL A 1 88 ? 7.295 12.151 12.645 1.00 92.69 88 VAL A CA 1
ATOM 663 C C . VAL A 1 88 ? 7.611 10.996 13.603 1.00 92.69 88 VAL A C 1
ATOM 665 O O . VAL A 1 88 ? 8.633 11.015 14.279 1.00 92.69 88 VAL A O 1
ATOM 668 N N . ASN A 1 89 ? 6.749 9.974 13.642 1.00 92.44 89 ASN A N 1
ATOM 669 C CA . ASN A 1 89 ? 6.947 8.769 14.443 1.00 92.44 89 ASN A CA 1
ATOM 670 C C . ASN A 1 89 ? 6.884 7.510 13.550 1.00 92.44 89 ASN A C 1
ATOM 672 O O . ASN A 1 89 ? 5.814 6.905 13.412 1.00 92.44 89 ASN A O 1
ATOM 676 N N . PRO A 1 90 ? 8.007 7.109 12.926 1.00 93.75 90 PRO A N 1
ATOM 677 C CA . PRO A 1 90 ? 8.061 5.915 12.086 1.00 93.75 90 PRO A CA 1
ATOM 678 C C . PRO A 1 90 ? 7.867 4.618 12.885 1.00 93.75 90 PRO A C 1
ATOM 680 O O . PRO A 1 90 ? 7.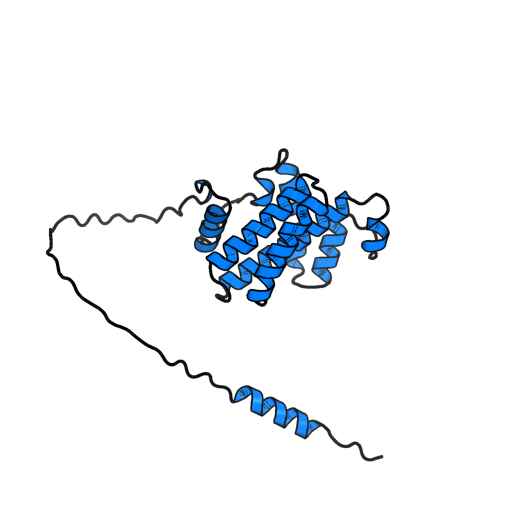352 3.650 12.329 1.00 93.75 90 PRO A O 1
ATOM 683 N N . ALA A 1 91 ? 8.198 4.595 14.183 1.00 94.31 91 ALA A N 1
ATOM 684 C CA . ALA A 1 91 ? 8.100 3.401 15.025 1.00 94.31 91 ALA A CA 1
ATOM 685 C C . ALA A 1 91 ? 6.648 2.928 15.204 1.00 94.31 91 ALA A C 1
ATOM 687 O O . ALA A 1 91 ? 6.369 1.734 15.108 1.00 94.31 91 ALA A O 1
ATOM 688 N N . ASN A 1 92 ? 5.698 3.854 15.379 1.00 92.69 92 ASN A N 1
ATOM 689 C CA . ASN A 1 92 ? 4.274 3.504 15.449 1.00 92.69 92 ASN A CA 1
ATOM 690 C C . ASN A 1 92 ? 3.776 2.877 14.139 1.00 92.69 92 ASN A C 1
ATOM 692 O O . ASN A 1 92 ? 3.035 1.896 14.157 1.00 92.69 92 ASN A O 1
ATOM 696 N N . CYS A 1 93 ? 4.213 3.423 13.002 1.00 95.12 93 CYS A N 1
ATOM 697 C CA . CYS A 1 93 ? 3.884 2.895 11.681 1.00 95.12 93 CYS A CA 1
ATOM 698 C C . CYS A 1 93 ? 4.485 1.497 11.469 1.00 95.12 93 CYS A C 1
ATOM 700 O O . CYS A 1 93 ? 3.771 0.573 11.087 1.00 95.12 93 CYS A O 1
ATOM 702 N N . GLN A 1 94 ? 5.763 1.306 11.805 1.00 94.94 94 GLN A N 1
ATOM 703 C CA . GLN A 1 94 ? 6.432 0.005 11.734 1.00 94.94 94 GLN A CA 1
ATOM 704 C C . GLN A 1 94 ? 5.777 -1.032 12.656 1.00 94.94 94 GLN A C 1
ATOM 706 O O . GLN A 1 94 ? 5.534 -2.158 12.233 1.00 94.94 94 GLN A O 1
ATOM 711 N N . SER A 1 95 ? 5.422 -0.652 13.888 1.00 94.88 95 SER A N 1
ATOM 712 C CA . SER A 1 95 ? 4.711 -1.531 14.823 1.00 94.88 95 SER A CA 1
ATOM 713 C C . SER A 1 95 ? 3.349 -1.960 14.274 1.00 94.88 95 SER A C 1
ATOM 715 O O . SER A 1 95 ? 2.962 -3.119 14.417 1.00 94.88 95 SER A O 1
ATOM 717 N N . LEU A 1 96 ? 2.631 -1.052 13.605 1.00 94.44 96 LEU A N 1
ATOM 718 C CA . LEU A 1 96 ? 1.359 -1.373 12.966 1.00 94.44 96 LEU A CA 1
ATOM 719 C C . LEU A 1 96 ? 1.531 -2.432 11.862 1.00 94.44 96 LEU A C 1
ATOM 721 O O . LEU A 1 96 ? 0.746 -3.380 11.808 1.00 94.44 96 LEU A O 1
ATOM 725 N N . TYR A 1 97 ? 2.572 -2.316 11.033 1.00 94.75 97 TYR A N 1
ATOM 726 C CA . TYR A 1 97 ? 2.889 -3.321 10.012 1.00 94.75 97 TYR A CA 1
ATOM 727 C C . TYR A 1 97 ? 3.355 -4.654 10.610 1.00 94.75 97 TYR A C 1
ATOM 729 O O . TYR A 1 97 ? 2.914 -5.710 10.165 1.00 94.75 97 TYR A O 1
ATOM 737 N N . ALA A 1 98 ? 4.173 -4.620 11.663 1.00 94.88 98 ALA A N 1
ATOM 738 C CA . ALA A 1 98 ? 4.611 -5.827 12.358 1.00 94.88 98 ALA A CA 1
ATOM 739 C C . ALA A 1 98 ? 3.426 -6.620 12.933 1.00 94.88 98 ALA A C 1
ATOM 741 O O . ALA A 1 98 ? 3.406 -7.844 12.853 1.00 94.88 98 ALA A O 1
ATOM 742 N N . LYS A 1 99 ? 2.403 -5.930 13.460 1.00 95.06 99 LYS A N 1
ATOM 743 C CA . LYS A 1 99 ? 1.184 -6.579 13.966 1.00 95.06 99 LYS A CA 1
ATOM 744 C C . LYS A 1 99 ? 0.425 -7.313 12.864 1.00 95.06 99 LYS A C 1
ATOM 746 O O . LYS A 1 99 ? -0.021 -8.430 13.092 1.00 95.06 99 LYS A O 1
ATOM 751 N N . VAL A 1 100 ? 0.266 -6.696 11.690 1.00 95.56 100 VAL A N 1
ATOM 752 C CA . VAL A 1 100 ? -0.550 -7.258 10.600 1.00 95.56 100 VAL A CA 1
ATOM 753 C C . VAL A 1 100 ? 0.163 -8.341 9.785 1.00 95.56 100 VAL A C 1
ATOM 755 O O . VAL A 1 100 ? -0.495 -9.042 9.021 1.00 95.56 100 VAL A O 1
ATOM 758 N N . ALA A 1 101 ? 1.475 -8.517 9.967 1.00 94.38 101 ALA A N 1
ATOM 759 C CA . ALA A 1 101 ? 2.278 -9.492 9.230 1.00 94.38 101 ALA A CA 1
ATOM 760 C C . ALA A 1 101 ? 1.684 -10.914 9.272 1.00 94.38 101 ALA A C 1
ATOM 762 O O . ALA A 1 101 ? 1.529 -11.543 8.228 1.00 94.38 101 ALA A O 1
ATOM 763 N N . SER A 1 102 ? 1.235 -11.382 10.441 1.00 95.38 102 SER A N 1
ATOM 764 C CA . SER A 1 102 ? 0.642 -12.721 10.594 1.00 95.38 102 SER A CA 1
ATOM 765 C C . SER A 1 102 ? -0.682 -12.905 9.842 1.00 95.38 102 SER A C 1
ATOM 767 O O . SER A 1 102 ? -1.054 -14.023 9.500 1.00 95.38 102 SER A O 1
ATOM 769 N N . CYS A 1 103 ? -1.401 -11.826 9.512 1.00 96.00 103 CYS A N 1
ATOM 770 C CA . CYS A 1 103 ? -2.625 -11.939 8.719 1.00 96.00 103 CYS A CA 1
ATOM 771 C C . CYS A 1 103 ? -2.357 -12.400 7.280 1.00 96.00 103 CYS A C 1
ATOM 773 O O . CYS A 1 103 ? -3.273 -12.914 6.637 1.00 96.00 103 CYS A O 1
ATOM 775 N N . TYR A 1 104 ? -1.138 -12.217 6.764 1.00 93.38 104 TYR A N 1
ATOM 776 C CA . TYR A 1 104 ? -0.764 -12.647 5.416 1.00 93.38 104 TYR A CA 1
ATOM 777 C C . TYR A 1 104 ? -0.519 -14.157 5.317 1.00 93.38 104 TYR A C 1
ATOM 779 O O . TYR A 1 104 ? -0.670 -14.729 4.240 1.00 93.38 104 TYR A O 1
ATOM 787 N N . GLU A 1 105 ? -0.283 -14.829 6.446 1.00 94.19 105 GLU A N 1
ATOM 788 C CA . GLU A 1 105 ? -0.202 -16.294 6.529 1.00 94.19 105 GLU A CA 1
ATOM 789 C C . GLU A 1 105 ? -1.577 -16.963 6.330 1.00 94.19 105 GLU A C 1
ATOM 791 O O . GLU A 1 105 ? -1.661 -18.134 5.970 1.00 94.19 105 GLU A O 1
ATOM 796 N N . LEU A 1 106 ? -2.675 -16.211 6.501 1.00 92.12 106 LEU A N 1
ATOM 797 C CA . LEU A 1 106 ? -4.055 -16.694 6.338 1.00 92.12 106 LEU A CA 1
ATOM 798 C C . LEU A 1 106 ? -4.527 -16.742 4.869 1.00 92.12 106 LEU A C 1
ATOM 800 O O . LEU A 1 106 ? -5.702 -17.009 4.606 1.00 92.12 106 LEU A O 1
ATOM 804 N N . GLY A 1 107 ? -3.647 -16.450 3.906 1.00 86.88 107 GLY A N 1
ATOM 805 C CA . GLY A 1 107 ? -3.969 -16.423 2.479 1.00 86.88 107 GLY A CA 1
ATOM 806 C C . GLY A 1 107 ? -4.826 -15.222 2.057 1.00 86.88 107 GLY A C 1
ATOM 807 O O . GLY A 1 107 ? -4.789 -14.145 2.654 1.00 86.88 107 GLY A O 1
ATOM 808 N N . SER A 1 108 ? -5.592 -15.365 0.972 1.00 84.88 108 SER A N 1
ATOM 809 C CA . SER A 1 108 ? -6.437 -14.292 0.430 1.00 84.88 108 SER A CA 1
ATOM 810 C C . SER A 1 108 ? -7.898 -14.385 0.901 1.00 84.88 108 SER A C 1
ATOM 812 O O . SER A 1 108 ? -8.406 -15.432 1.300 1.00 84.88 108 SER A O 1
ATOM 814 N N . GLY A 1 109 ? -8.614 -13.256 0.858 1.00 90.12 109 GLY A N 1
ATOM 815 C CA . GLY A 1 109 ? -10.065 -13.219 1.055 1.00 90.12 109 GLY A CA 1
ATOM 816 C C . GLY A 1 109 ? -10.533 -12.973 2.496 1.00 90.12 109 GLY A C 1
ATOM 817 O O . GLY A 1 109 ? -10.001 -12.126 3.213 1.00 90.12 109 GLY A O 1
ATOM 818 N N . LYS A 1 110 ? -11.614 -13.660 2.900 1.00 92.69 110 LYS A N 1
ATOM 819 C CA . LYS A 1 110 ? -12.423 -13.303 4.087 1.00 92.69 110 LYS A CA 1
ATOM 820 C C . LYS A 1 110 ? -11.699 -13.487 5.425 1.00 92.69 110 LYS A C 1
ATOM 822 O O . LYS A 1 110 ? -12.003 -12.764 6.372 1.00 92.69 110 LYS A O 1
ATOM 827 N N . GLN A 1 111 ? -10.802 -14.468 5.531 1.00 93.88 111 GLN A N 1
ATOM 828 C CA . GLN A 1 111 ? -10.075 -14.739 6.777 1.00 93.88 111 GLN A CA 1
ATOM 829 C C . GLN A 1 111 ? -9.040 -13.644 7.053 1.00 93.88 111 GLN A C 1
ATOM 831 O O . GLN A 1 111 ? -9.051 -13.063 8.139 1.00 93.88 111 GLN A O 1
ATOM 836 N N . LYS A 1 112 ? -8.247 -13.276 6.037 1.00 94.94 112 LYS A N 1
ATOM 837 C CA . LYS A 1 112 ? -7.308 -12.151 6.105 1.00 94.94 112 LYS A CA 1
ATOM 838 C C . LYS A 1 112 ? -8.008 -10.827 6.427 1.00 94.94 112 LYS A C 1
ATOM 840 O O . LYS A 1 112 ? -7.599 -10.128 7.347 1.00 94.94 112 LYS A O 1
ATOM 845 N N . ASP A 1 113 ? -9.135 -10.531 5.777 1.00 94.25 113 ASP A N 1
ATOM 846 C CA . ASP A 1 113 ? -9.932 -9.329 6.077 1.00 94.25 113 ASP A CA 1
ATOM 847 C C . ASP A 1 113 ? -10.447 -9.292 7.530 1.00 94.25 113 ASP A C 1
ATOM 849 O O . ASP A 1 113 ? -10.412 -8.253 8.192 1.00 94.25 113 ASP A O 1
ATOM 853 N N . ARG A 1 114 ? -10.894 -10.436 8.066 1.00 93.31 114 ARG A N 1
ATOM 854 C CA . ARG A 1 114 ? -11.295 -10.540 9.477 1.00 93.31 114 ARG A CA 1
ATOM 855 C C . ARG A 1 114 ? -10.118 -10.261 10.412 1.00 93.31 114 ARG A C 1
ATOM 857 O O . ARG A 1 114 ? -10.296 -9.548 11.397 1.00 93.31 114 ARG A O 1
ATOM 864 N N . CYS A 1 115 ? -8.939 -10.787 10.088 1.00 95.25 115 CYS A N 1
ATOM 865 C CA . CYS A 1 115 ? -7.709 -10.536 10.832 1.00 95.25 115 CYS A CA 1
ATOM 866 C C . CYS A 1 115 ? -7.340 -9.043 10.814 1.00 95.25 115 CYS A C 1
ATOM 868 O O . CYS A 1 115 ? -7.150 -8.451 11.875 1.00 95.25 115 CYS A O 1
ATOM 870 N N . PHE A 1 116 ? -7.379 -8.388 9.647 1.00 95.69 116 PHE A N 1
ATOM 871 C CA . PHE A 1 116 ? -7.149 -6.942 9.526 1.00 95.69 116 PHE A CA 1
ATOM 872 C C . PHE A 1 116 ? -8.099 -6.124 10.404 1.00 95.69 116 PHE A C 1
ATOM 874 O O . PHE A 1 116 ? -7.665 -5.209 11.102 1.00 95.69 116 PHE A O 1
ATOM 881 N N . LYS A 1 117 ? -9.396 -6.456 10.401 1.00 93.88 117 LYS A N 1
ATOM 882 C CA . LYS A 1 117 ? -10.397 -5.783 11.245 1.00 93.88 117 LYS A CA 1
ATOM 883 C C . LYS A 1 117 ? -10.100 -5.971 12.730 1.00 93.88 117 LYS A C 1
ATOM 885 O O . LYS A 1 117 ? -10.165 -5.006 13.487 1.00 93.88 117 LYS A O 1
ATOM 890 N N . HIS A 1 118 ? -9.746 -7.187 13.132 1.00 93.31 118 HIS A N 1
ATOM 891 C CA . HIS A 1 118 ? -9.398 -7.485 14.515 1.00 93.31 118 HIS A CA 1
ATOM 892 C C . HIS A 1 118 ? -8.181 -6.672 14.980 1.00 93.31 118 HIS A C 1
ATOM 894 O O . HIS A 1 118 ? -8.268 -5.968 15.982 1.00 93.31 118 HIS A O 1
ATOM 900 N N . ILE A 1 119 ? -7.089 -6.678 14.207 1.00 94.62 119 ILE A N 1
ATOM 901 C CA . ILE A 1 119 ? -5.864 -5.926 14.530 1.00 94.62 119 ILE A CA 1
ATOM 902 C C . ILE A 1 119 ? -6.102 -4.419 14.521 1.00 94.62 119 ILE A C 1
ATOM 904 O O . ILE A 1 119 ? -5.535 -3.691 15.334 1.00 94.62 119 ILE A O 1
ATOM 908 N N . ALA A 1 120 ? -6.967 -3.936 13.631 1.00 93.88 120 ALA A N 1
ATOM 909 C CA . ALA A 1 120 ? -7.352 -2.536 13.613 1.00 93.88 120 ALA A CA 1
ATOM 910 C C . ALA A 1 120 ? -8.148 -2.123 14.865 1.00 93.88 120 ALA A C 1
ATOM 912 O O . ALA A 1 120 ? -8.271 -0.928 15.109 1.00 93.88 120 ALA A O 1
ATOM 913 N N . GLY A 1 121 ? -8.661 -3.060 15.671 1.00 91.50 121 GLY A N 1
ATOM 914 C CA . GLY A 1 121 ? -9.419 -2.780 16.894 1.00 91.50 121 GLY A CA 1
ATOM 915 C C . GLY A 1 121 ? -10.939 -2.821 16.719 1.00 91.50 121 GLY A C 1
ATOM 916 O O . GLY A 1 121 ? -11.670 -2.293 17.557 1.00 91.50 121 GLY A O 1
ATOM 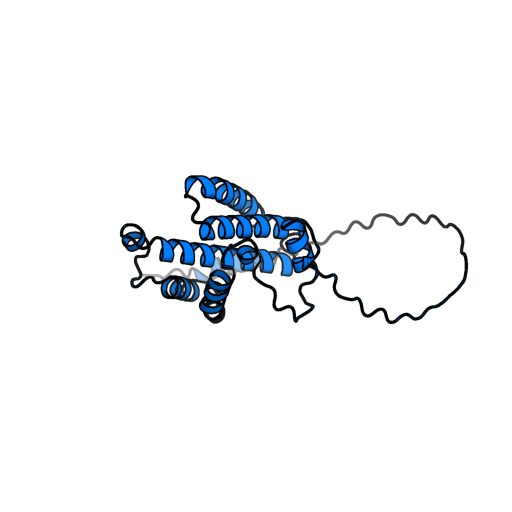917 N N . PHE A 1 122 ? -11.448 -3.436 15.647 1.00 89.44 122 PHE A N 1
ATOM 918 C CA . PHE A 1 122 ? -12.885 -3.679 15.511 1.00 89.44 122 PHE A CA 1
ATOM 919 C C . PHE A 1 122 ? -13.302 -4.873 16.377 1.00 89.44 122 PHE A C 1
ATOM 921 O O . PHE A 1 122 ? -12.857 -6.002 16.170 1.00 89.44 122 PHE A O 1
ATOM 928 N N . THR A 1 123 ? -14.184 -4.619 17.344 1.00 77.94 123 THR A N 1
ATOM 929 C CA . THR A 1 123 ? -14.691 -5.621 18.300 1.00 77.94 123 THR A CA 1
ATOM 930 C C . THR A 1 123 ? -15.892 -6.410 17.776 1.00 77.94 123 THR A C 1
ATOM 932 O O . THR A 1 123 ? -16.240 -7.443 18.339 1.00 77.94 123 THR A O 1
ATOM 935 N N . SER A 1 124 ? -16.530 -5.964 16.687 1.00 67.56 124 SER A N 1
ATOM 936 C CA . SER A 1 124 ? -17.647 -6.670 16.049 1.00 67.56 124 SER A CA 1
ATOM 937 C C . SER A 1 124 ? -17.534 -6.651 14.522 1.00 67.56 124 SER A C 1
ATOM 939 O O . SER A 1 124 ? -16.857 -5.805 13.937 1.00 67.56 124 SER A O 1
ATOM 941 N N . ALA A 1 125 ? -18.230 -7.572 13.847 1.00 60.59 125 ALA A N 1
ATOM 942 C CA . ALA A 1 125 ? -18.233 -7.668 12.384 1.00 60.59 125 ALA A CA 1
ATOM 943 C C . ALA A 1 125 ? -18.817 -6.424 11.673 1.00 60.59 125 ALA A C 1
ATOM 945 O O . ALA A 1 125 ? -18.649 -6.270 10.461 1.00 60.59 125 ALA A O 1
ATOM 946 N N . LYS A 1 126 ? -19.485 -5.520 12.403 1.00 66.25 126 LYS A N 1
ATOM 947 C CA . LYS A 1 126 ? -20.140 -4.330 11.853 1.00 66.25 126 LYS A CA 1
ATOM 948 C C . LYS A 1 126 ? -19.225 -3.100 11.877 1.00 66.25 126 LYS A C 1
ATOM 950 O O . LYS A 1 126 ? -19.469 -2.118 12.573 1.00 66.25 126 LYS A O 1
ATOM 955 N N . VAL A 1 127 ? -18.197 -3.133 11.032 1.00 66.19 127 VAL A N 1
ATOM 956 C CA . VAL A 1 127 ? -17.223 -2.038 10.836 1.00 66.19 127 VAL A CA 1
ATOM 957 C C . VAL A 1 127 ? -17.892 -0.686 10.543 1.00 66.19 127 VAL A C 1
ATOM 959 O O . VAL A 1 127 ? -17.435 0.345 11.025 1.00 66.19 127 VAL A O 1
ATOM 962 N N . MET A 1 128 ? -18.992 -0.680 9.781 1.00 60.81 128 MET 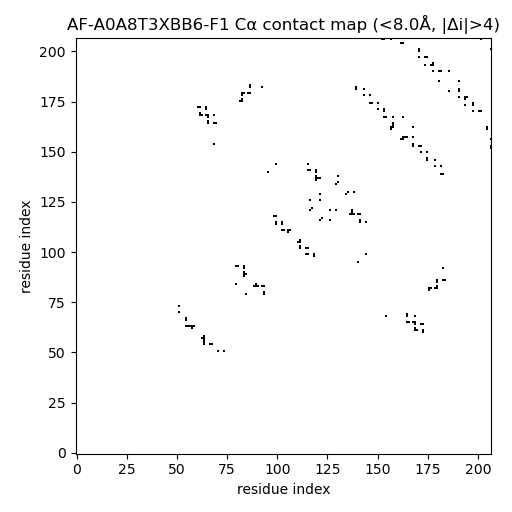A N 1
ATOM 963 C CA . MET A 1 128 ? -19.689 0.551 9.381 1.00 60.81 128 MET A CA 1
ATOM 964 C C . MET A 1 128 ? -20.505 1.191 10.516 1.00 60.81 128 MET A C 1
ATOM 966 O O . MET A 1 128 ? -20.550 2.415 10.588 1.00 60.81 128 MET A O 1
ATOM 970 N N . GLU A 1 129 ? -21.100 0.400 11.420 1.00 61.88 129 GLU A N 1
ATOM 971 C CA . GLU A 1 129 ? -21.797 0.933 12.607 1.00 61.88 129 GLU A CA 1
ATOM 972 C C . GLU A 1 129 ? -20.796 1.485 13.632 1.00 61.88 129 GLU A C 1
ATOM 974 O O . GLU A 1 129 ? -21.062 2.498 14.265 1.00 61.88 129 GLU A O 1
ATOM 979 N N . GLN A 1 130 ? -19.612 0.875 13.760 1.00 59.41 130 GLN A N 1
ATOM 980 C CA . GLN A 1 130 ? -18.574 1.345 14.690 1.00 59.41 130 GLN A CA 1
ATOM 981 C C . GLN A 1 130 ? -17.779 2.550 14.159 1.00 59.41 130 GLN A C 1
ATOM 983 O O . GLN A 1 130 ? -17.202 3.311 14.938 1.00 59.41 130 GLN A O 1
ATOM 988 N N . ALA A 1 131 ? -17.765 2.766 12.840 1.00 61.03 131 ALA A N 1
ATOM 989 C CA . ALA A 1 131 ? -17.087 3.900 12.215 1.00 61.03 131 ALA A CA 1
ATOM 990 C C . ALA A 1 131 ? -17.720 5.265 12.559 1.00 61.03 131 ALA A C 1
ATOM 992 O O . ALA A 1 131 ? -17.051 6.291 12.422 1.00 61.03 131 ALA A O 1
ATOM 993 N N . SER A 1 132 ? -18.981 5.300 13.006 1.00 64.25 132 SER A N 1
ATOM 994 C CA . SER A 1 132 ? -19.705 6.540 13.325 1.00 64.25 132 SER A CA 1
ATOM 995 C C . SER A 1 132 ? -19.478 7.047 14.758 1.00 64.25 132 SER A C 1
ATOM 997 O O . SER A 1 132 ? -19.706 8.228 15.010 1.00 64.25 132 SER A O 1
ATOM 999 N N . ALA A 1 133 ? -18.973 6.214 15.679 1.00 57.66 133 ALA A N 1
ATOM 1000 C CA . ALA A 1 133 ? -19.037 6.472 17.123 1.00 57.66 133 ALA A CA 1
ATOM 1001 C C . ALA A 1 133 ? -17.667 6.529 17.839 1.00 57.66 133 ALA A C 1
ATOM 1003 O O . ALA A 1 133 ? -17.490 5.911 18.877 1.00 57.66 133 ALA A O 1
ATOM 1004 N N . ASN A 1 134 ? -16.704 7.307 17.327 1.00 64.38 134 ASN A N 1
ATOM 1005 C CA . ASN A 1 134 ? -15.351 7.545 17.891 1.00 64.38 134 ASN A CA 1
ATOM 1006 C C . ASN A 1 134 ? -14.218 6.616 17.433 1.00 64.38 134 ASN A C 1
ATOM 1008 O O . ASN A 1 134 ? -13.063 6.907 17.734 1.00 64.38 134 ASN A O 1
ATOM 1012 N N . ASN A 1 135 ? -14.468 5.591 16.612 1.00 81.06 135 ASN A N 1
ATOM 1013 C CA . ASN A 1 135 ? -13.406 4.652 16.225 1.00 81.06 135 ASN A CA 1
ATOM 1014 C C . ASN A 1 135 ? -12.600 5.067 14.970 1.00 81.06 135 ASN A C 1
ATOM 1016 O O . ASN A 1 135 ? -12.343 4.275 14.058 1.00 81.06 135 ASN A O 1
ATOM 1020 N N . LYS A 1 136 ? -12.230 6.356 14.888 1.00 88.44 136 LYS A N 1
ATOM 1021 C CA . LYS A 1 136 ? -11.526 6.935 13.724 1.00 88.44 136 LYS A CA 1
ATOM 1022 C C . LYS A 1 136 ? -10.148 6.310 13.507 1.00 88.44 136 LYS A C 1
ATOM 1024 O O . LYS A 1 136 ? -9.737 6.156 12.360 1.00 88.44 136 LYS A O 1
ATOM 1029 N N . GLU A 1 137 ? -9.445 5.966 14.582 1.00 91.81 137 GLU A N 1
ATOM 1030 C CA . GLU A 1 137 ? -8.126 5.334 14.506 1.00 91.81 137 GLU A CA 1
ATOM 1031 C C . GLU A 1 137 ? -8.216 3.916 13.936 1.00 91.81 137 GLU A C 1
ATOM 1033 O O . GLU A 1 137 ? -7.535 3.621 12.955 1.00 91.81 137 GLU A O 1
ATOM 1038 N N . SER A 1 138 ? -9.132 3.081 14.439 1.00 92.25 138 SER A N 1
ATOM 1039 C CA . SER A 1 138 ? -9.361 1.744 13.882 1.00 92.25 138 SER A CA 1
ATOM 1040 C C . SER A 1 138 ? -9.706 1.781 12.400 1.00 92.25 138 SER A C 1
ATOM 1042 O O . SER A 1 138 ? -9.159 1.011 11.613 1.00 92.25 138 SER A O 1
ATOM 1044 N N . LEU A 1 139 ? -10.559 2.719 11.979 1.00 92.06 139 LEU A N 1
ATOM 1045 C CA . LEU A 1 139 ? -10.873 2.884 10.561 1.00 92.06 139 LEU A CA 1
ATOM 1046 C C . LEU A 1 139 ? -9.634 3.254 9.733 1.00 92.06 139 LEU A C 1
ATOM 1048 O O . LEU A 1 139 ? -9.447 2.711 8.646 1.00 92.06 139 LEU A O 1
ATOM 1052 N N . ARG A 1 140 ? -8.783 4.158 10.229 1.00 94.12 140 ARG A N 1
ATOM 1053 C CA . ARG A 1 140 ? -7.536 4.544 9.551 1.00 94.12 140 ARG A CA 1
ATOM 1054 C C . ARG A 1 140 ? -6.573 3.365 9.434 1.00 94.12 140 ARG A C 1
ATOM 1056 O O . ARG A 1 140 ? -6.090 3.110 8.335 1.00 94.12 140 ARG A O 1
ATOM 1063 N N . ASN A 1 141 ? -6.358 2.627 10.521 1.00 95.50 141 ASN A N 1
ATOM 1064 C CA . ASN A 1 141 ? -5.489 1.450 10.537 1.00 95.50 141 ASN A CA 1
ATOM 1065 C C . ASN A 1 141 ? -5.986 0.386 9.552 1.00 95.50 141 ASN A C 1
ATOM 1067 O O . ASN A 1 141 ? -5.216 -0.111 8.735 1.00 95.50 141 ASN A O 1
ATOM 1071 N N . TYR A 1 142 ? -7.292 0.114 9.539 1.00 95.56 142 TYR A N 1
ATOM 1072 C CA . TYR A 1 142 ? -7.884 -0.820 8.585 1.00 95.56 142 TYR A CA 1
ATOM 1073 C C . TYR A 1 142 ? -7.732 -0.366 7.129 1.00 95.56 142 TYR A C 1
ATOM 1075 O O . TYR A 1 142 ? -7.388 -1.175 6.271 1.00 95.56 142 TYR A O 1
ATOM 1083 N N . LEU A 1 143 ? -7.912 0.926 6.834 1.00 96.12 143 LEU A N 1
ATOM 1084 C CA . LEU A 1 143 ? -7.656 1.458 5.492 1.00 96.12 143 LEU A CA 1
ATOM 1085 C C . LEU A 1 143 ? -6.188 1.299 5.074 1.00 96.12 143 LEU A C 1
ATOM 1087 O O . LEU A 1 143 ? -5.931 0.970 3.918 1.00 96.12 143 LEU A O 1
ATOM 1091 N N . VAL A 1 144 ? -5.236 1.500 5.991 1.00 97.12 144 VAL A N 1
ATOM 1092 C CA . VAL A 1 144 ? -3.809 1.247 5.727 1.00 97.12 144 VAL A CA 1
ATOM 1093 C C . VAL A 1 144 ? -3.570 -0.227 5.398 1.00 97.12 144 VAL A C 1
ATOM 1095 O O . VAL A 1 144 ? -2.862 -0.508 4.435 1.00 97.12 144 VAL A O 1
ATOM 1098 N N . PHE A 1 145 ? -4.199 -1.161 6.116 1.00 96.75 145 PHE A N 1
ATOM 1099 C CA . PHE A 1 145 ? -4.087 -2.596 5.825 1.00 96.75 145 PHE A CA 1
ATOM 1100 C C . PHE A 1 145 ? -4.643 -2.964 4.449 1.00 96.75 145 PHE A C 1
ATOM 1102 O O . PHE A 1 145 ? -3.984 -3.675 3.698 1.00 96.75 145 PHE A O 1
ATOM 1109 N N . LEU A 1 146 ? -5.807 -2.428 4.071 1.00 96.38 146 LEU A N 1
ATOM 1110 C CA . LEU A 1 146 ? -6.373 -2.649 2.735 1.00 96.38 146 LEU A CA 1
ATOM 1111 C C . LEU A 1 146 ? -5.481 -2.087 1.621 1.00 96.38 146 LEU A C 1
ATOM 1113 O O . LEU A 1 146 ? -5.351 -2.694 0.562 1.00 96.38 146 LEU A O 1
ATOM 1117 N N . LEU A 1 147 ? -4.863 -0.928 1.852 1.00 97.44 147 LEU A N 1
ATOM 1118 C CA . LEU A 1 147 ? -3.911 -0.335 0.914 1.00 97.44 147 LEU A CA 1
ATOM 1119 C C . LEU A 1 147 ? -2.618 -1.147 0.821 1.00 97.44 147 LEU A C 1
ATOM 1121 O O . LEU A 1 147 ? -2.029 -1.216 -0.252 1.00 97.44 147 LEU A O 1
ATOM 1125 N N . TYR A 1 148 ? -2.183 -1.764 1.917 1.00 96.25 148 TYR A N 1
ATOM 1126 C CA . TYR A 1 148 ? -1.012 -2.629 1.910 1.00 96.25 148 TYR A CA 1
ATOM 1127 C C . TYR A 1 148 ? -1.279 -3.948 1.170 1.00 96.25 148 TYR A C 1
ATOM 1129 O O . TYR A 1 148 ? -0.491 -4.319 0.310 1.00 96.25 148 TYR A O 1
ATOM 1137 N N . ASP A 1 149 ? -2.442 -4.572 1.378 1.00 95.25 149 ASP A N 1
ATOM 1138 C CA . ASP A 1 149 ? -2.886 -5.732 0.586 1.00 95.25 149 ASP A CA 1
ATOM 1139 C C . ASP A 1 149 ? -2.996 -5.404 -0.911 1.00 95.25 149 ASP A C 1
ATOM 1141 O O . ASP A 1 149 ? -2.649 -6.208 -1.773 1.00 95.25 149 ASP A O 1
ATOM 1145 N N . LEU A 1 150 ? -3.464 -4.198 -1.240 1.00 96.50 150 LEU A N 1
ATOM 1146 C CA . LEU A 1 150 ? -3.511 -3.731 -2.622 1.00 96.50 150 LEU A CA 1
ATOM 1147 C C . LEU A 1 150 ? -2.110 -3.538 -3.218 1.00 96.50 150 LEU A C 1
ATOM 1149 O O . LEU A 1 150 ? -1.905 -3.857 -4.385 1.00 96.50 150 LEU A O 1
ATOM 1153 N N . GLN A 1 151 ? -1.151 -3.042 -2.434 1.00 96.38 151 GLN A N 1
ATOM 1154 C CA . GLN A 1 151 ? 0.245 -2.941 -2.857 1.00 96.38 151 GLN A CA 1
ATOM 1155 C C . GLN A 1 151 ? 0.827 -4.323 -3.169 1.00 96.38 151 GLN A C 1
ATOM 1157 O O . GLN A 1 151 ? 1.405 -4.474 -4.240 1.00 96.38 151 GLN A O 1
ATOM 1162 N N . GLU A 1 152 ? 0.602 -5.329 -2.316 1.00 93.69 152 GLU A N 1
ATOM 1163 C CA . GLU A 1 152 ? 1.044 -6.704 -2.596 1.00 93.69 152 GLU A CA 1
ATOM 1164 C C . GLU A 1 152 ? 0.450 -7.247 -3.900 1.00 93.69 152 GLU A C 1
ATOM 1166 O O . GLU A 1 152 ? 1.132 -7.921 -4.662 1.00 93.69 152 GLU A O 1
ATOM 1171 N N . LYS A 1 153 ? -0.815 -6.935 -4.211 1.00 94.94 153 LYS A N 1
ATOM 1172 C CA . LYS A 1 153 ? -1.428 -7.351 -5.486 1.00 94.94 153 LYS A CA 1
ATOM 1173 C C . LYS A 1 153 ? -0.765 -6.700 -6.693 1.00 94.94 153 LYS A C 1
ATOM 1175 O O . LYS A 1 153 ? -0.554 -7.377 -7.695 1.00 94.94 153 LYS A O 1
ATOM 1180 N N . VAL A 1 154 ? -0.435 -5.411 -6.605 1.00 96.62 154 VAL A N 1
ATOM 1181 C CA . VAL A 1 154 ? 0.290 -4.701 -7.671 1.00 96.62 154 VAL A CA 1
ATOM 1182 C C . VAL A 1 154 ? 1.688 -5.285 -7.851 1.00 96.62 154 VAL A C 1
ATOM 1184 O O . VAL A 1 154 ? 2.123 -5.531 -8.971 1.00 96.62 154 VAL A O 1
ATOM 1187 N N . GLU A 1 155 ? 2.370 -5.545 -6.746 1.00 95.00 155 GLU A N 1
ATOM 1188 C CA . GLU A 1 155 ? 3.679 -6.181 -6.718 1.00 95.00 155 GLU A CA 1
ATOM 1189 C C . GLU A 1 155 ? 3.651 -7.593 -7.330 1.00 95.00 155 GLU A C 1
ATOM 1191 O O . GLU A 1 155 ? 4.445 -7.884 -8.220 1.00 95.00 155 GLU A O 1
ATOM 1196 N N . ASN A 1 156 ? 2.682 -8.430 -6.955 1.00 93.75 156 ASN A N 1
ATOM 1197 C CA . ASN A 1 156 ? 2.491 -9.759 -7.539 1.00 93.75 156 ASN A CA 1
ATOM 1198 C C . ASN A 1 156 ? 2.145 -9.684 -9.035 1.00 93.75 156 ASN A C 1
ATOM 1200 O O . ASN A 1 156 ? 2.586 -10.522 -9.816 1.00 93.75 156 ASN A O 1
ATOM 1204 N N . ALA A 1 157 ? 1.347 -8.702 -9.468 1.00 95.94 157 ALA A N 1
ATOM 1205 C CA . ALA A 1 157 ? 1.047 -8.512 -10.887 1.00 95.94 157 ALA A CA 1
ATOM 1206 C C . ALA A 1 157 ? 2.316 -8.180 -11.688 1.00 95.94 157 ALA A C 1
ATOM 1208 O O . ALA A 1 157 ? 2.495 -8.692 -12.791 1.00 95.94 157 ALA A O 1
ATOM 1209 N N . TYR A 1 158 ? 3.214 -7.370 -11.123 1.00 95.88 158 TYR A N 1
ATOM 1210 C CA . TYR A 1 158 ? 4.515 -7.078 -11.719 1.00 95.88 158 TYR A CA 1
ATOM 1211 C C . TYR A 1 158 ? 5.416 -8.318 -11.772 1.00 95.88 158 TYR A C 1
ATOM 1213 O O . TYR A 1 158 ? 5.959 -8.627 -12.828 1.00 95.88 158 TYR A O 1
ATOM 1221 N N . GLU A 1 159 ? 5.524 -9.066 -10.673 1.00 94.06 159 GLU A N 1
ATOM 1222 C CA . GLU A 1 159 ? 6.335 -10.292 -10.612 1.00 94.06 159 GLU A CA 1
ATOM 1223 C C . GLU A 1 159 ? 5.886 -11.353 -11.621 1.00 94.06 159 GLU A C 1
ATOM 1225 O O . GLU A 1 159 ? 6.712 -12.049 -12.204 1.00 94.06 159 GLU A O 1
ATOM 1230 N N . ASN A 1 160 ? 4.580 -11.436 -11.877 1.00 94.69 160 ASN A N 1
ATOM 1231 C CA . ASN A 1 160 ? 4.010 -12.331 -12.883 1.00 94.69 160 ASN A CA 1
ATOM 1232 C C . ASN A 1 160 ? 4.087 -11.769 -14.318 1.00 94.69 160 ASN A C 1
ATOM 1234 O O . ASN A 1 160 ? 3.544 -12.376 -15.240 1.00 94.69 160 ASN A O 1
ATOM 1238 N N . GLY A 1 161 ? 4.710 -10.603 -14.522 1.00 95.31 161 GLY A N 1
ATOM 1239 C CA . GLY A 1 161 ? 4.839 -9.947 -15.825 1.00 95.31 161 GLY A CA 1
ATOM 1240 C C . GLY A 1 161 ? 3.530 -9.389 -16.395 1.00 95.31 161 GLY A C 1
ATOM 1241 O O . GLY A 1 161 ? 3.473 -9.062 -17.578 1.00 95.31 161 GLY A O 1
ATOM 1242 N N . ALA A 1 162 ? 2.471 -9.278 -15.586 1.00 96.81 162 ALA A N 1
ATOM 1243 C CA . ALA A 1 162 ? 1.169 -8.773 -16.027 1.00 96.81 162 ALA A CA 1
ATOM 1244 C C . ALA A 1 162 ? 1.154 -7.247 -16.213 1.00 96.81 162 ALA A C 1
ATOM 1246 O O . ALA A 1 162 ? 0.333 -6.726 -16.966 1.00 96.81 162 ALA A O 1
ATOM 1247 N N . ILE A 1 163 ? 2.052 -6.533 -15.528 1.00 97.25 163 ILE A N 1
ATOM 1248 C CA . ILE A 1 163 ? 2.230 -5.081 -15.641 1.00 97.25 163 ILE A CA 1
ATOM 1249 C C . ILE A 1 163 ? 3.717 -4.726 -15.714 1.00 97.25 163 ILE A C 1
ATOM 1251 O O . ILE A 1 163 ? 4.565 -5.464 -15.213 1.00 97.25 163 ILE A O 1
ATOM 1255 N N . THR A 1 164 ? 4.038 -3.576 -16.306 1.00 96.88 164 THR A N 1
ATOM 1256 C CA . THR A 1 164 ? 5.419 -3.077 -16.382 1.00 96.88 164 THR A CA 1
ATOM 1257 C C . THR A 1 164 ? 5.890 -2.487 -15.052 1.00 96.88 164 THR A C 1
ATOM 1259 O O . THR A 1 164 ? 5.086 -2.109 -14.191 1.00 96.88 164 THR A O 1
ATOM 1262 N N . THR A 1 165 ? 7.206 -2.331 -14.895 1.00 96.81 165 THR A N 1
ATOM 1263 C CA . THR A 1 165 ? 7.809 -1.670 -13.729 1.00 96.81 165 THR A CA 1
ATOM 1264 C C . THR A 1 165 ? 7.288 -0.242 -13.552 1.00 96.81 165 THR A C 1
ATOM 1266 O O . THR A 1 165 ? 7.034 0.202 -12.430 1.00 96.81 165 THR A O 1
ATOM 1269 N N . GLU A 1 166 ? 7.084 0.494 -14.646 1.00 97.06 166 GLU A N 1
ATOM 1270 C CA . GLU A 1 166 ? 6.504 1.839 -14.635 1.00 97.06 166 GLU A CA 1
ATOM 1271 C C . GLU A 1 166 ? 5.084 1.813 -14.058 1.00 97.06 166 GLU A C 1
ATOM 1273 O O . GLU A 1 166 ? 4.801 2.518 -13.089 1.00 97.06 166 GLU A O 1
ATOM 1278 N N . GLN A 1 167 ? 4.213 0.939 -14.573 1.00 97.38 167 GLN A N 1
ATOM 1279 C CA . GLN A 1 167 ? 2.829 0.810 -14.102 1.00 97.38 167 GLN A CA 1
ATOM 1280 C C . GLN A 1 167 ? 2.757 0.435 -12.614 1.00 97.38 167 GLN A C 1
ATOM 1282 O O . GLN A 1 167 ? 1.964 1.010 -11.855 1.00 97.38 167 GLN A O 1
ATOM 1287 N N . ALA A 1 168 ? 3.608 -0.500 -12.185 1.00 97.19 168 ALA A N 1
ATOM 1288 C CA . ALA A 1 168 ? 3.707 -0.932 -10.798 1.00 97.19 168 ALA A CA 1
ATOM 1289 C C . ALA A 1 168 ? 4.208 0.199 -9.888 1.00 97.19 168 ALA A C 1
ATOM 1291 O O . ALA A 1 168 ? 3.555 0.545 -8.902 1.00 97.19 168 ALA A O 1
ATOM 1292 N N . SER A 1 169 ? 5.331 0.830 -10.240 1.00 97.19 169 SER A N 1
ATOM 1293 C CA . SER A 1 169 ? 5.957 1.876 -9.424 1.00 97.19 169 SER A CA 1
ATOM 1294 C C . SER A 1 169 ? 5.088 3.126 -9.273 1.00 97.19 169 SER A C 1
ATOM 1296 O O . SER A 1 169 ? 5.057 3.731 -8.198 1.00 97.19 169 SER A O 1
ATOM 1298 N N . GLU A 1 170 ? 4.343 3.518 -10.307 1.00 97.19 170 GLU A N 1
ATOM 1299 C CA . GLU A 1 170 ? 3.380 4.619 -10.230 1.00 97.19 170 GLU A CA 1
ATOM 1300 C C . GLU A 1 170 ? 2.210 4.288 -9.298 1.00 97.19 170 GLU A C 1
ATOM 1302 O O . GLU A 1 170 ? 1.839 5.098 -8.444 1.00 97.19 170 GLU A O 1
ATOM 1307 N N . SER A 1 171 ? 1.653 3.082 -9.426 1.00 98.12 171 SER A N 1
ATOM 1308 C CA . SER A 1 171 ? 0.522 2.629 -8.613 1.00 98.12 171 SER A CA 1
ATOM 1309 C C . SER A 1 171 ? 0.908 2.505 -7.137 1.00 98.12 171 SER A C 1
ATOM 1311 O O . SER A 1 171 ? 0.217 3.037 -6.265 1.00 98.12 171 SER A O 1
ATOM 1313 N N . ILE A 1 172 ? 2.056 1.886 -6.845 1.00 97.88 172 ILE A N 1
ATOM 1314 C CA . ILE A 1 172 ? 2.590 1.762 -5.482 1.00 97.88 172 ILE A CA 1
ATOM 1315 C C . ILE A 1 172 ? 2.935 3.141 -4.909 1.00 97.88 172 ILE A C 1
ATOM 1317 O O . ILE A 1 172 ? 2.638 3.405 -3.746 1.00 97.88 172 ILE A O 1
ATOM 1321 N N . SER A 1 173 ? 3.482 4.063 -5.711 1.00 97.88 173 SER A N 1
ATOM 1322 C CA . SER A 1 173 ? 3.752 5.439 -5.269 1.00 97.88 173 SER A CA 1
ATOM 1323 C C . SER A 1 173 ? 2.478 6.143 -4.792 1.00 97.88 173 SER A C 1
ATOM 1325 O O . SER A 1 173 ? 2.478 6.759 -3.722 1.00 97.88 173 SER A O 1
ATOM 1327 N N . LEU A 1 174 ? 1.365 6.011 -5.523 1.00 98.25 174 LEU A N 1
ATOM 1328 C CA . LEU A 1 174 ? 0.073 6.553 -5.089 1.00 98.25 174 LEU A CA 1
ATOM 1329 C C . LEU A 1 174 ? -0.438 5.875 -3.816 1.00 98.25 174 LEU A C 1
ATOM 1331 O O . LEU A 1 174 ? -0.893 6.564 -2.902 1.00 98.25 174 LEU A O 1
ATOM 1335 N N . ILE A 1 175 ? -0.328 4.547 -3.721 1.00 98.31 175 ILE A N 1
ATOM 1336 C CA . ILE A 1 175 ? -0.698 3.802 -2.511 1.00 98.31 175 ILE A CA 1
ATOM 1337 C C . ILE A 1 175 ? 0.089 4.321 -1.299 1.00 98.31 175 ILE A C 1
ATOM 1339 O O . ILE A 1 175 ? -0.505 4.648 -0.269 1.00 98.31 175 ILE A O 1
ATOM 1343 N N . VAL A 1 176 ? 1.411 4.472 -1.422 1.00 98.06 176 VAL A N 1
ATOM 1344 C CA . VAL A 1 176 ? 2.285 5.004 -0.367 1.00 98.06 176 VAL A CA 1
ATOM 1345 C C . VAL A 1 176 ? 1.874 6.421 0.037 1.00 98.06 176 VAL A C 1
ATOM 1347 O O . VAL A 1 176 ? 1.733 6.689 1.231 1.00 98.06 176 VAL A O 1
ATOM 1350 N N . GLN A 1 177 ? 1.606 7.309 -0.922 1.00 97.94 177 GLN A N 1
ATOM 1351 C CA . GLN A 1 177 ? 1.156 8.676 -0.640 1.00 97.94 177 GLN A CA 1
ATOM 1352 C C . GLN A 1 177 ? -0.194 8.714 0.090 1.00 97.94 177 GLN A C 1
ATOM 1354 O O . GLN A 1 177 ? -0.381 9.515 1.010 1.00 97.94 177 GLN A O 1
ATOM 1359 N N . ILE A 1 178 ? -1.140 7.839 -0.270 1.00 98.31 178 ILE A N 1
ATOM 1360 C CA . ILE A 1 178 ? -2.424 7.720 0.436 1.00 98.31 178 ILE A CA 1
ATOM 1361 C C . ILE A 1 178 ? -2.188 7.263 1.882 1.00 98.31 178 ILE A C 1
ATOM 1363 O O . ILE A 1 178 ? -2.716 7.890 2.803 1.00 98.31 178 ILE A O 1
ATOM 1367 N N . LYS A 1 179 ? -1.363 6.227 2.100 1.00 97.81 179 LYS A N 1
ATOM 1368 C CA . LYS A 1 179 ? -1.017 5.725 3.443 1.00 97.81 179 LYS A CA 1
ATOM 1369 C C . LYS A 1 179 ? -0.369 6.822 4.298 1.00 97.81 179 LYS A C 1
ATOM 1371 O O . LYS A 1 179 ? -0.817 7.061 5.417 1.00 97.81 179 LYS A O 1
ATOM 1376 N N . GLN A 1 180 ? 0.595 7.567 3.750 1.00 97.25 180 GLN A N 1
ATOM 1377 C CA . GLN A 1 180 ? 1.226 8.711 4.426 1.00 97.25 180 GLN A CA 1
ATOM 1378 C C . GLN A 1 180 ? 0.197 9.769 4.847 1.00 97.25 180 GLN A C 1
ATOM 1380 O O . GLN A 1 180 ? 0.200 10.218 5.994 1.00 97.25 180 GLN A O 1
ATOM 1385 N N . LYS A 1 181 ? -0.744 10.126 3.963 1.00 97.50 181 LYS A N 1
ATOM 1386 C CA . LYS A 1 181 ? -1.804 11.094 4.289 1.00 97.50 181 LYS A CA 1
ATOM 1387 C C . LYS A 1 181 ? -2.741 10.595 5.386 1.00 97.50 181 LYS A C 1
ATOM 1389 O O . LYS A 1 181 ? -3.151 11.399 6.226 1.00 97.50 181 LYS A O 1
ATOM 1394 N N . ILE A 1 182 ? -3.057 9.297 5.399 1.00 96.62 182 ILE A N 1
ATOM 1395 C CA . ILE A 1 182 ? -3.853 8.665 6.460 1.00 96.62 182 ILE A CA 1
ATOM 1396 C C . ILE A 1 182 ? -3.118 8.754 7.804 1.00 96.62 182 ILE A C 1
ATOM 1398 O O . ILE A 1 182 ? -3.716 9.222 8.773 1.00 96.62 182 ILE A O 1
ATOM 1402 N N . PHE A 1 183 ? -1.830 8.395 7.854 1.00 95.81 183 PHE A N 1
ATOM 1403 C CA . PHE A 1 183 ? -1.009 8.491 9.069 1.00 95.81 183 PHE A CA 1
ATOM 1404 C C . PHE A 1 183 ? -0.855 9.927 9.581 1.00 95.81 183 PHE A C 1
ATOM 1406 O O . PHE A 1 183 ? -0.861 10.171 10.782 1.00 95.81 183 PHE A O 1
ATOM 1413 N N . GLN A 1 184 ? -0.784 10.897 8.671 1.00 95.69 184 GLN A N 1
ATOM 1414 C CA . GLN A 1 184 ? -0.742 12.326 8.988 1.00 95.69 184 GLN A CA 1
ATOM 1415 C C . GLN A 1 184 ? -2.127 12.917 9.308 1.00 95.69 184 GLN A C 1
ATOM 1417 O O . GLN A 1 184 ? -2.281 14.133 9.376 1.00 95.69 184 GLN A O 1
ATOM 1422 N N . ASN A 1 185 ? -3.154 12.081 9.485 1.00 95.44 185 ASN A N 1
ATOM 1423 C CA . ASN A 1 185 ? -4.505 12.486 9.873 1.00 95.44 185 ASN A CA 1
ATOM 1424 C C . ASN A 1 185 ? -5.204 13.449 8.896 1.00 95.44 185 ASN A C 1
ATOM 1426 O O . ASN A 1 185 ? -6.116 14.176 9.301 1.00 95.44 185 ASN A O 1
ATOM 1430 N N . HIS A 1 186 ? -4.845 13.425 7.609 1.00 96.31 186 HIS A N 1
ATOM 1431 C CA . HIS A 1 186 ? -5.506 14.252 6.601 1.00 96.31 186 HIS A CA 1
ATOM 1432 C C . HIS A 1 186 ? -7.003 13.930 6.489 1.00 96.31 186 HIS A C 1
ATOM 1434 O O . HIS A 1 186 ? -7.465 12.813 6.740 1.00 96.31 186 HIS A O 1
ATOM 1440 N N . THR A 1 187 ? -7.786 14.927 6.077 1.00 95.44 187 THR A N 1
ATOM 1441 C CA . THR A 1 187 ? -9.229 14.774 5.880 1.00 95.44 187 THR A CA 1
ATOM 1442 C C . THR A 1 187 ? -9.545 13.944 4.637 1.00 95.44 187 THR A C 1
ATOM 1444 O O . THR A 1 187 ? -8.793 13.920 3.660 1.00 95.44 187 THR A O 1
ATOM 1447 N N . LYS A 1 188 ? -10.731 13.322 4.619 1.00 95.00 188 LYS A N 1
ATOM 1448 C CA . LYS A 1 188 ? -11.239 12.576 3.455 1.00 95.00 188 LYS A CA 1
ATOM 1449 C C . LYS A 1 188 ? -11.181 13.395 2.162 1.00 95.00 188 LYS A C 1
ATOM 1451 O O . LYS A 1 188 ? -10.850 12.841 1.120 1.00 95.00 188 LYS A O 1
ATOM 1456 N N . SER A 1 189 ? -11.472 14.698 2.212 1.00 97.44 189 SER A N 1
ATOM 1457 C CA . SER A 1 189 ? -11.425 15.571 1.032 1.00 97.44 189 SER A CA 1
ATOM 1458 C C . SER A 1 189 ? -10.017 15.719 0.453 1.00 97.44 189 SER A C 1
ATOM 1460 O O . SER A 1 189 ? -9.879 15.757 -0.763 1.00 97.44 189 SER A O 1
ATOM 1462 N N . LYS A 1 190 ? -8.972 15.732 1.293 1.00 97.56 190 LYS A N 1
ATOM 1463 C CA . LYS A 1 190 ? -7.569 15.791 0.851 1.00 97.56 190 LYS A CA 1
ATOM 1464 C C . LYS A 1 190 ? -7.053 14.457 0.305 1.00 97.56 190 LYS A C 1
ATOM 1466 O O . LYS A 1 190 ? -6.148 14.458 -0.521 1.00 97.56 190 LYS A O 1
ATOM 1471 N N . ILE A 1 191 ? -7.619 13.336 0.751 1.00 97.50 191 ILE A N 1
ATOM 1472 C CA . ILE A 1 191 ? -7.201 11.988 0.331 1.00 97.50 191 ILE A CA 1
ATOM 1473 C C . ILE A 1 191 ? -7.978 11.521 -0.915 1.00 97.50 191 ILE A C 1
ATOM 1475 O O . ILE A 1 191 ? -7.436 10.812 -1.758 1.00 97.50 191 ILE A O 1
ATOM 1479 N N . LYS A 1 192 ? -9.242 11.940 -1.072 1.00 97.25 192 LYS A N 1
ATOM 1480 C CA . LYS A 1 192 ? -10.142 11.497 -2.152 1.00 97.25 192 LYS A CA 1
ATOM 1481 C C . LYS A 1 192 ? -9.552 11.621 -3.572 1.00 97.25 192 LYS A C 1
ATOM 1483 O O . LYS A 1 192 ? -9.719 10.651 -4.310 1.00 97.25 192 LYS A O 1
ATOM 1488 N N . PRO A 1 193 ? -8.870 12.715 -3.967 1.00 98.31 193 PRO A N 1
ATOM 1489 C CA . PRO A 1 193 ? -8.296 12.823 -5.310 1.00 98.31 193 PRO A CA 1
ATOM 1490 C C . PRO A 1 193 ? -7.287 11.707 -5.616 1.00 98.31 193 PRO A C 1
ATOM 1492 O O . PRO A 1 193 ? -7.369 11.080 -6.665 1.00 98.31 193 PRO A O 1
ATOM 1495 N N . PHE A 1 194 ? -6.428 11.367 -4.650 1.00 97.94 194 PHE A N 1
ATOM 1496 C CA . PHE A 1 194 ? -5.435 10.296 -4.786 1.00 97.94 194 PHE A CA 1
ATOM 1497 C C . PHE A 1 194 ? -6.096 8.924 -4.956 1.00 97.94 194 PHE A C 1
ATOM 1499 O O . PHE A 1 194 ? -5.661 8.120 -5.772 1.00 97.94 194 PHE A O 1
ATOM 1506 N N . PHE A 1 195 ? -7.196 8.661 -4.240 1.00 97.44 195 PHE A N 1
ATOM 1507 C CA . PHE A 1 195 ? -7.983 7.439 -4.446 1.00 97.44 195 PHE A CA 1
ATOM 1508 C C . PHE A 1 195 ? -8.625 7.375 -5.835 1.00 97.44 195 PHE A C 1
ATOM 1510 O O . PHE A 1 195 ? -8.729 6.292 -6.408 1.00 97.44 195 PHE A O 1
ATOM 1517 N N . GLN A 1 196 ? -9.098 8.506 -6.367 1.00 97.75 196 GLN A N 1
ATOM 1518 C CA . GLN A 1 196 ? -9.689 8.554 -7.707 1.00 97.75 196 GLN A CA 1
ATOM 1519 C C . GLN A 1 196 ? -8.635 8.281 -8.780 1.00 97.75 196 GLN A C 1
ATOM 1521 O O . GLN A 1 196 ? -8.896 7.493 -9.686 1.00 97.75 196 GLN A O 1
ATOM 1526 N N . GLU A 1 197 ? -7.450 8.868 -8.633 1.00 97.56 197 GLU A N 1
ATOM 1527 C CA . GLU A 1 197 ? -6.311 8.626 -9.514 1.00 97.56 197 GLU A CA 1
ATOM 1528 C C . GLU A 1 197 ? -5.843 7.167 -9.450 1.00 97.56 197 GLU A C 1
ATOM 1530 O O . GLU A 1 197 ? -5.754 6.502 -10.482 1.00 97.56 197 GLU A O 1
ATOM 1535 N N . LEU A 1 198 ? -5.652 6.625 -8.241 1.00 97.56 198 LEU A N 1
ATOM 1536 C CA . LEU A 1 198 ? -5.279 5.224 -8.048 1.00 97.56 198 LEU A CA 1
ATOM 1537 C C . LEU A 1 198 ? -6.305 4.284 -8.694 1.00 97.56 198 LEU A C 1
ATOM 1539 O O . LEU A 1 198 ? -5.941 3.359 -9.412 1.00 97.56 198 LEU A O 1
ATOM 1543 N N . LYS A 1 199 ? -7.603 4.546 -8.501 1.00 96.94 199 LYS A N 1
ATOM 1544 C CA . LYS A 1 199 ? -8.675 3.753 -9.118 1.00 96.94 199 LYS A CA 1
ATOM 1545 C C . LYS A 1 199 ? -8.642 3.816 -10.646 1.00 96.94 199 LYS A C 1
ATOM 1547 O O . LYS A 1 199 ? -8.936 2.812 -11.291 1.00 96.94 199 LYS A O 1
ATOM 1552 N N . ALA A 1 200 ? -8.341 4.980 -11.221 1.00 96.38 200 ALA A N 1
ATOM 1553 C CA . ALA A 1 200 ? -8.219 5.133 -12.666 1.00 96.38 200 ALA A CA 1
ATOM 1554 C C . ALA A 1 200 ? -7.050 4.302 -13.213 1.00 96.38 200 ALA A C 1
ATOM 1556 O O . ALA A 1 200 ? -7.248 3.579 -14.186 1.00 96.38 200 ALA A O 1
ATOM 1557 N N . LYS A 1 201 ? -5.889 4.327 -12.542 1.00 95.38 201 LYS A N 1
ATOM 1558 C CA . LYS A 1 201 ? -4.731 3.504 -12.921 1.00 95.38 201 LYS A CA 1
ATOM 1559 C C . LYS A 1 201 ? -5.033 2.010 -12.814 1.00 95.38 201 LYS A C 1
ATOM 1561 O O . LYS A 1 201 ? -4.879 1.299 -13.796 1.00 95.38 201 LYS A O 1
ATOM 1566 N N . LEU A 1 202 ? -5.554 1.543 -11.677 1.00 95.00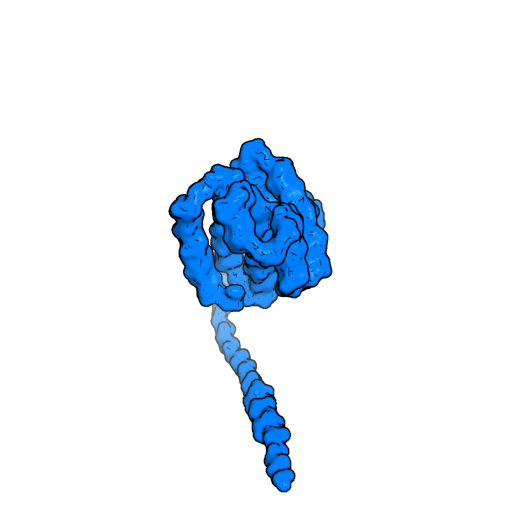 202 LEU A N 1
ATOM 1567 C CA . LEU A 1 202 ? -5.799 0.111 -11.444 1.0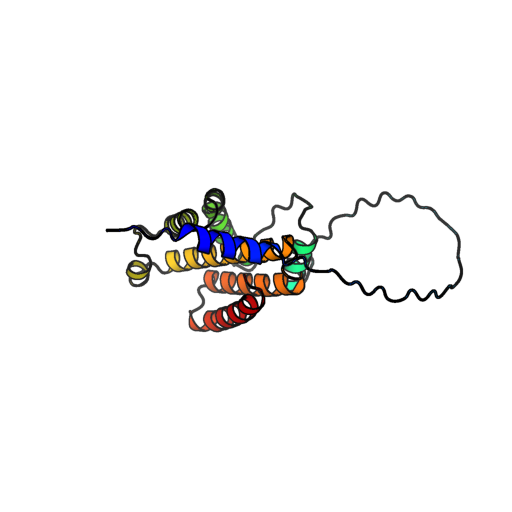0 95.00 202 LEU A CA 1
ATOM 1568 C C . LEU A 1 202 ? -6.829 -0.503 -12.399 1.00 95.00 202 LEU A C 1
ATOM 1570 O O . LEU A 1 202 ? -6.675 -1.649 -12.810 1.00 95.00 202 LEU A O 1
ATOM 1574 N N . ARG A 1 203 ? -7.849 0.260 -12.814 1.00 93.69 203 ARG A N 1
ATOM 1575 C CA . ARG A 1 203 ? -8.820 -0.200 -13.822 1.00 93.69 203 ARG A CA 1
ATOM 1576 C C . ARG A 1 203 ? -8.174 -0.565 -15.157 1.00 93.69 203 ARG A C 1
ATOM 1578 O O . ARG A 1 203 ? -8.704 -1.427 -15.843 1.00 93.69 203 ARG A O 1
ATOM 1585 N N . GLY A 1 204 ? -7.071 0.086 -15.523 1.00 86.06 204 GLY A N 1
ATOM 1586 C CA . GLY A 1 204 ? -6.328 -0.232 -16.741 1.00 86.06 204 GLY A CA 1
ATOM 1587 C C . GLY A 1 204 ? -5.442 -1.475 -16.622 1.00 86.06 204 GLY A C 1
ATOM 1588 O O . GLY A 1 204 ? -4.939 -1.936 -17.638 1.00 86.06 204 GLY A O 1
ATOM 1589 N N . LEU A 1 205 ? -5.246 -2.006 -15.409 1.00 86.88 205 LEU A N 1
ATOM 1590 C CA . LEU A 1 205 ? -4.284 -3.076 -15.120 1.00 86.88 205 LEU A CA 1
ATOM 1591 C C . LEU A 1 205 ? -4.934 -4.447 -14.862 1.00 86.88 205 LEU A C 1
ATOM 1593 O O . LEU A 1 205 ? -4.216 -5.431 -14.742 1.00 86.88 205 LEU A O 1
ATOM 1597 N N . ASN A 1 206 ? -6.269 -4.529 -14.784 1.00 85.69 206 ASN A N 1
ATOM 1598 C CA . ASN A 1 206 ? -7.011 -5.755 -14.438 1.00 85.69 206 ASN A CA 1
ATOM 1599 C C . ASN A 1 206 ? -6.581 -6.401 -13.097 1.00 85.69 206 ASN A C 1
ATOM 1601 O O . ASN A 1 206 ? -6.559 -7.627 -12.981 1.00 85.69 206 ASN A O 1
ATOM 1605 N N . ILE A 1 207 ? -6.257 -5.573 -12.094 1.00 81.94 207 ILE A N 1
ATOM 1606 C CA . ILE A 1 207 ? -5.868 -5.976 -10.723 1.00 81.94 207 ILE A CA 1
ATOM 1607 C C . ILE A 1 207 ? -7.052 -5.853 -9.758 1.00 81.94 207 ILE A C 1
ATOM 1609 O O . ILE A 1 207 ? -7.814 -4.862 -9.880 1.00 81.94 207 ILE A O 1
#

pLDDT: mean 82.68, std 17.15, range [42.31, 98.31]

Sequence (207 aa):
MKKRSIFPLVLMLLLIIFSISIYAIGSSTGNTDTTTPSTSSSESNSNIKSKSPNCEVQLTLNARIKCRLEQRGVSGLNITEESCRVLVNPANCQSLYAKVASCYELGSGKQKDRCFKHIAGFTSAKVMEQASANNKESLRNYLVFLLYDLQEKVENAYENGAITTEQASESISLIVQIKQKIFQNHTKSKIKPFFQELKAKLRGLNI

Foldseek 3Di:
DDPDDCVVVVVVVVVVVVPDDDDDDDDDDDDDDDDDDDDDDDDPPPPPPPPQPPLVPDPDQLSSLLSCLVPPPPPDDPDQDLLLPPDPDSPVVVVLVVQLVVLVVVPDDDSSLVSQLVSLPNPDPCPPVVCVPPSLSSVLSSLLVVLVVVLVVLSVCVVVVLDDSNLSSVLNSLSSVLNNCSSVVHDPVVNVVSVVVSVVSVVVRVD

Mean predicted aligned error: 13.19 Å

Secondary structure (DSSP, 8-state):
------HHHHHHHHHHHTT-----------------------------------GGG-SSHHHHHHHHHHTTT-----PPPTTTTTSS-HHHHHHHHHHHGGGGGG-SSHHHHHHHHHHHT--SS-HHHHTTTT-HHHHHHHHHHHHHHHHHHHHHHHHTTSS-HHHHHHHHHHHHHHHHHHHTT--HHHHHHHHHHHHHHHHTTT-

Radius of gyration: 24.71 Å; Cα contacts (8 Å, |Δi|>4): 117; chains: 1; bounding box: 86×53×56 Å